Protein 3K5J (pdb70)

Radius of gyration: 15.85 Å; Cα contacts (8 Å, |Δi|>4): 320; chains: 1; bounding box: 37×44×42 Å

Sequence (178 aa):
GDYNQTVLSHLQKKFWKKHHDIKKGFTWTLGRIIVEELPDFQVFQVIPNHHEDDEEPWVYVSSGIGQFLGQEFFIISPFETPEHIETLALASASHYPDQQFQLGKTVNIGRPWVEQSSFRHFLISSLPYPYGQEELEYDDNVRFFWLLPITQTERRLFLNTHSVEEELETKFDEAGIDYLDINRASSTVWQA

Organism: Neisseria gonorrhoeae (strain ATCC 700825 / FA 1090) (NCBI:txid242231)

Nearest PDB structures (foldseek):
  3k5j-assembly1_A  TM=1.006E+00  e=1.502E-38  Neisseria gonorrhoeae FA 1090
  2vzy-assembly1_C  TM=2.462E-01  e=5.066E-01  Mycobacterium tuberculosis H37Rv
  2vzy-assembly1_D  TM=2.657E-01  e=1.164E+00  Mycobacterium tuberculosis H37Rv
  5u08-assembly1_A  TM=2.010E-01  e=2.206E+00  uncultured bacterium
  5f47-assembly1_B  TM=2.025E-01  e=3.037E+00  uncultured bacterium

Structure (mmCIF, N/CA/C/O backbone):
data_3K5J
#
_entry.id   3K5J
#
_cell.length_a   50.719
_cell.length_b   50.719
_cell.length_c   143.596
_cell.angle_alpha   90.000
_cell.angle_beta   90.000
_cell.angle_gamma   120.000
#
_symmetry.space_group_name_H-M   'P 32 2 1'
#
loop_
_entity.id
_entity.type
_entity.pdbx_description
1 polymer 'Suppressor of fused family protein'
2 non-polymer 'SULFATE ION'
3 non-polymer GLYCEROL
4 water water
#
loop_
_atom_site.group_PDB
_atom_site.id
_atom_site.type_symbol
_atom_site.label_a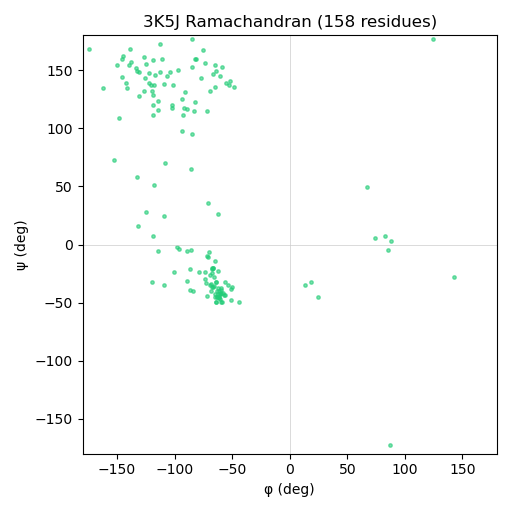tom_id
_atom_site.label_alt_id
_atom_site.label_comp_id
_atom_site.label_asym_id
_atom_site.label_entity_id
_atom_site.label_seq_id
_atom_site.pdbx_PDB_ins_code
_atom_site.Cartn_x
_atom_site.Cartn_y
_atom_site.Cartn_z
_atom_site.occupancy
_atom_site.B_iso_or_equiv
_atom_site.auth_seq_id
_atom_site.auth_comp_id
_atom_site.auth_asym_id
_atom_site.auth_atom_id
_atom_site.pdbx_PDB_model_num
ATOM 1 N N . GLY A 1 1 ? 18.907 7.998 0.230 1.00 13.23 0 GLY A N 1
ATOM 2 C CA . GLY A 1 1 ? 19.614 9.205 0.718 1.00 11.97 0 GLY A CA 1
ATOM 3 C C . GLY A 1 1 ? 20.942 8.858 1.352 1.00 11.78 0 GLY A C 1
ATOM 4 O O . GLY A 1 1 ? 21.443 7.742 1.192 1.00 12.33 0 GLY A O 1
ATOM 13 N N . ASP A 1 3 ? 22.023 8.352 4.460 1.00 11.95 2 ASP A N 1
ATOM 14 C CA . ASP A 1 3 ? 22.071 7.260 5.429 1.00 12.52 2 ASP A CA 1
ATOM 15 C C . ASP A 1 3 ? 22.037 5.906 4.705 1.00 11.42 2 ASP A C 1
ATOM 16 O O . ASP A 1 3 ? 22.787 5.009 5.019 1.00 12.90 2 ASP A O 1
ATOM 21 N N . TYR A 1 4 ? 21.148 5.774 3.724 1.00 11.67 3 TYR A N 1
ATOM 22 C CA . TYR A 1 4 ? 21.043 4.514 2.990 1.00 12.37 3 TYR A CA 1
ATOM 23 C C . TYR A 1 4 ? 22.365 4.241 2.255 1.00 11.11 3 TYR A C 1
ATOM 24 O O . TYR A 1 4 ? 22.882 3.139 2.269 1.00 12.28 3 TYR A O 1
ATOM 33 N N . ASN A 1 5 ? 22.923 5.243 1.593 1.00 11.12 4 ASN A N 1
ATOM 34 C CA . ASN A 1 5 ? 24.162 5.045 0.869 1.00 11.61 4 ASN A CA 1
ATOM 35 C C . ASN A 1 5 ? 25.297 4.598 1.794 1.00 9.89 4 ASN A C 1
ATOM 36 O O . ASN A 1 5 ? 26.151 3.769 1.413 1.00 11.58 4 ASN A O 1
ATOM 41 N N . GLN A 1 6 ? 25.315 5.158 3.004 1.00 11.44 5 GLN A N 1
ATOM 42 C CA . GLN A 1 6 ? 26.327 4.775 3.977 1.00 12.23 5 GLN A CA 1
ATOM 43 C C . GLN A 1 6 ? 26.105 3.318 4.421 1.00 11.90 5 GLN A C 1
ATOM 44 O O . GLN A 1 6 ? 27.101 2.604 4.675 1.00 13.17 5 GLN A O 1
ATOM 50 N N . THR A 1 7 ? 24.851 2.865 4.547 1.00 12.29 6 THR A N 1
ATOM 51 C CA . THR A 1 7 ? 24.613 1.431 4.817 1.00 11.91 6 THR A CA 1
ATOM 52 C C . THR A 1 7 ? 25.195 0.548 3.713 1.00 11.43 6 THR A C 1
ATOM 53 O O . THR A 1 7 ? 25.838 -0.453 4.012 1.00 13.85 6 THR A O 1
ATOM 57 N N . VAL A 1 8 ? 25.029 0.944 2.464 1.00 11.65 7 VAL A N 1
ATOM 58 C CA . VAL A 1 8 ? 25.601 0.192 1.351 1.00 11.48 7 VAL A CA 1
ATOM 59 C C . VAL A 1 8 ? 27.129 0.211 1.424 1.00 12.26 7 VAL A C 1
ATOM 60 O O . VAL A 1 8 ? 27.791 -0.831 1.313 1.00 12.86 7 VAL A O 1
ATOM 64 N N . LEU A 1 9 ? 27.704 1.388 1.600 1.00 11.43 8 LEU A N 1
ATOM 65 C CA . LEU A 1 9 ? 29.162 1.511 1.677 1.00 12.62 8 LEU A CA 1
ATOM 66 C C . LEU A 1 9 ? 29.731 0.646 2.798 1.00 12.53 8 LEU A C 1
ATOM 67 O O . LEU A 1 9 ? 30.720 -0.056 2.595 1.00 13.65 8 LEU A O 1
ATOM 72 N N . SER A 1 10 ? 29.080 0.663 3.961 1.00 13.01 9 SER A N 1
ATOM 73 C CA . SER A 1 10 ? 29.533 -0.158 5.106 1.00 12.91 9 SER A CA 1
ATOM 74 C C . SER A 1 10 ? 29.470 -1.637 4.799 1.00 12.15 9 SER A C 1
ATOM 75 O O . SER A 1 10 ? 30.347 -2.391 5.173 1.00 14.40 9 SER A O 1
ATOM 78 N N . HIS A 1 11 ? 28.408 -2.049 4.102 1.00 11.57 10 HIS A N 1
ATOM 79 C CA . HIS A 1 11 ? 28.231 -3.428 3.676 1.00 12.42 10 HIS A CA 1
ATOM 80 C C . HIS A 1 11 ? 29.383 -3.855 2.756 1.00 11.91 10 HIS A C 1
ATOM 81 O O . HIS A 1 11 ? 30.008 -4.907 2.935 1.00 13.07 10 HIS A O 1
ATOM 88 N N . LEU A 1 12 ? 29.704 -3.007 1.790 1.00 12.28 11 LEU A N 1
ATOM 89 C CA . LEU A 1 12 ? 30.784 -3.315 0.866 1.00 12.48 11 LEU A CA 1
ATOM 90 C C . LEU A 1 12 ? 32.147 -3.303 1.554 1.00 13.24 11 LEU A C 1
ATOM 91 O O . LEU A 1 12 ? 32.989 -4.143 1.288 1.00 13.78 11 LEU A O 1
ATOM 96 N N . GLN A 1 13 ? 32.343 -2.332 2.449 1.00 13.88 12 GLN A N 1
ATOM 97 C CA . GLN A 1 13 ? 33.620 -2.195 3.150 1.00 15.08 12 GLN A CA 1
ATOM 98 C C . GLN A 1 13 ? 33.882 -3.394 4.084 1.00 14.92 12 GLN A C 1
ATOM 99 O O . GLN A 1 13 ? 35.046 -3.839 4.242 1.00 17.19 12 GLN A O 1
ATOM 105 N N . LYS A 1 14 ? 32.819 -3.906 4.696 1.00 15.78 13 LYS A N 1
ATOM 106 C CA A LYS A 1 14 ? 32.869 -5.105 5.561 0.50 16.91 13 LYS A CA 1
ATOM 107 C CA B LYS A 1 14 ? 32.951 -5.085 5.562 0.50 17.37 13 LYS A CA 1
ATOM 108 C C . LYS A 1 14 ? 33.239 -6.345 4.760 1.00 17.86 13 LYS A C 1
ATOM 109 O O . LYS A 1 14 ? 34.005 -7.209 5.226 1.00 20.52 13 LYS A O 1
ATOM 120 N N . PHE A 1 15 ? 32.691 -6.451 3.548 1.00 15.79 14 PHE A N 1
ATOM 121 C CA . PHE A 1 15 ? 32.964 -7.605 2.705 1.00 14.87 14 PHE A CA 1
ATOM 122 C C . PHE A 1 15 ? 34.402 -7.551 2.172 1.00 15.62 14 PHE A C 1
ATOM 123 O O . PHE A 1 15 ? 35.114 -8.545 2.185 1.00 19.28 14 PHE A O 1
ATOM 131 N N . TRP A 1 16 ? 34.817 -6.363 1.723 1.00 17.09 15 TRP A N 1
ATOM 132 C CA . TRP A 1 16 ? 36.184 -6.115 1.270 1.00 17.64 15 TRP A CA 1
ATOM 133 C C . TRP A 1 16 ? 36.954 -5.243 2.278 1.00 16.82 15 TRP A C 1
ATOM 134 O O . TRP A 1 16 ? 37.318 -4.097 1.986 1.00 17.40 15 TRP A O 1
ATOM 145 N N . LYS A 1 17 ? 37.263 -5.839 3.442 1.00 19.57 16 LYS A N 1
ATOM 146 C CA A LYS A 1 17 ? 37.837 -5.133 4.587 0.50 21.48 16 LYS A CA 1
ATOM 147 C CA B LYS A 1 17 ? 37.848 -5.124 4.576 0.50 21.79 16 LYS A CA 1
ATOM 148 C C . LYS A 1 17 ? 39.152 -4.432 4.244 1.00 21.19 16 LYS A C 1
ATOM 149 O O . LYS A 1 17 ? 39.460 -3.343 4.809 1.00 24.31 16 LYS A O 1
ATOM 154 N N . HIS A 1 18 ? 39.917 -5.026 3.331 1.00 20.63 17 HIS A N 1
ATOM 155 C CA . HIS A 1 18 ? 41.246 -4.477 3.020 1.00 22.34 17 HIS A CA 1
ATOM 156 C C . HIS A 1 18 ? 41.362 -3.827 1.673 1.00 23.15 17 HIS A C 1
ATOM 157 O O . HIS A 1 18 ? 42.452 -3.724 1.123 1.00 26.50 17 HIS A O 1
ATOM 164 N N . HIS A 1 19 ? 40.225 -3.364 1.122 1.00 19.84 18 HIS A N 1
ATOM 165 C CA . HIS A 1 19 ? 40.240 -2.632 -0.137 1.00 18.57 18 HIS A CA 1
ATOM 166 C C . HIS A 1 19 ? 39.729 -1.217 0.063 1.00 19.33 18 HIS A C 1
ATOM 167 O O . HIS A 1 19 ? 38.844 -0.988 0.909 1.00 21.33 18 HIS A O 1
ATOM 174 N N . ASP A 1 20 ? 40.286 -0.280 -0.700 1.00 17.91 19 ASP A N 1
ATOM 175 C CA . ASP A 1 20 ? 39.782 1.078 -0.777 1.00 17.55 19 ASP A CA 1
ATOM 176 C C . ASP A 1 20 ? 38.527 1.065 -1.686 1.00 17.20 19 ASP A C 1
ATOM 177 O O . ASP A 1 20 ? 38.4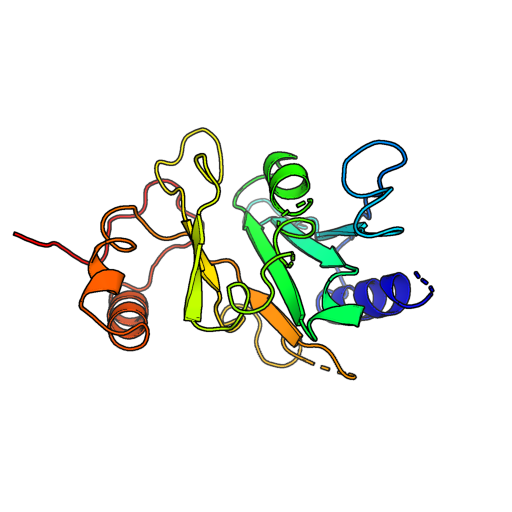84 0.343 -2.681 1.00 17.70 19 ASP A O 1
ATOM 182 N N . ILE A 1 21 ? 37.553 1.882 -1.312 1.00 15.05 20 ILE A N 1
ATOM 183 C CA . ILE A 1 21 ? 36.303 2.039 -2.021 1.00 15.16 20 ILE A CA 1
ATOM 184 C C . ILE A 1 21 ? 36.042 3.522 -2.221 1.00 15.69 20 ILE A C 1
ATOM 185 O O . ILE A 1 21 ? 36.102 4.327 -1.266 1.00 19.58 20 ILE A O 1
ATOM 190 N N . LYS A 1 22 ? 35.786 3.907 -3.465 1.00 14.64 21 LYS A N 1
ATOM 191 C CA A LYS A 1 22 ? 35.513 5.288 -3.860 0.50 15.58 21 LYS A CA 1
ATOM 192 C CA B LYS A 1 22 ? 35.495 5.280 -3.817 0.50 16.30 21 LYS A CA 1
ATOM 193 C C . LYS A 1 22 ? 34.038 5.431 -4.201 1.00 14.63 21 LYS A C 1
ATOM 194 O O . LYS A 1 22 ? 33.475 4.577 -4.869 1.00 16.59 21 LYS A O 1
ATOM 205 N N . GLY A 1 23 ? 33.427 6.524 -3.779 1.00 13.92 22 GLY A N 1
ATOM 206 C CA . GLY A 1 23 ? 32.049 6.838 -4.092 1.00 12.96 22 GLY A CA 1
ATOM 207 C C . GLY A 1 23 ? 31.946 7.948 -5.093 1.00 13.36 22 GLY A C 1
ATOM 208 O O . GLY A 1 23 ? 32.731 8.913 -5.071 1.00 16.88 22 GLY A O 1
ATOM 209 N N . PHE A 1 24 ? 30.932 7.822 -5.947 1.00 13.82 23 PHE A N 1
ATOM 210 C CA . PHE A 1 24 ? 30.600 8.773 -7.018 1.00 12.84 23 PHE A CA 1
ATOM 211 C C . PHE A 1 24 ? 29.178 9.261 -6.824 1.00 12.36 23 PHE A C 1
ATOM 212 O O . PHE A 1 24 ? 28.293 8.537 -6.318 1.00 13.19 23 PHE A O 1
ATOM 220 N N . THR A 1 25 ? 28.958 10.510 -7.219 1.00 13.21 24 THR A N 1
ATOM 221 C CA . THR A 1 25 ? 27.679 11.182 -7.138 1.00 12.42 24 THR A CA 1
ATOM 222 C C . THR A 1 25 ? 27.400 12.003 -8.398 1.00 15.09 24 THR A C 1
ATOM 223 O O . THR A 1 25 ? 28.289 12.190 -9.240 1.00 15.32 24 THR A O 1
ATOM 227 N N . TRP A 1 26 ? 26.157 12.463 -8.527 1.00 13.63 25 TRP A N 1
ATOM 228 C CA . TRP A 1 26 ? 25.748 13.352 -9.625 1.00 14.40 25 TRP A CA 1
ATOM 229 C C . TRP A 1 26 ? 25.179 14.651 -9.074 1.00 15.49 25 TRP A C 1
ATOM 230 O O . TRP A 1 26 ? 24.415 14.662 -8.108 1.00 16.45 25 TRP A O 1
ATOM 241 N N . THR A 1 27 ? 25.541 15.752 -9.709 1.00 15.73 26 THR A N 1
ATOM 242 C CA . THR A 1 27 ? 24.896 17.03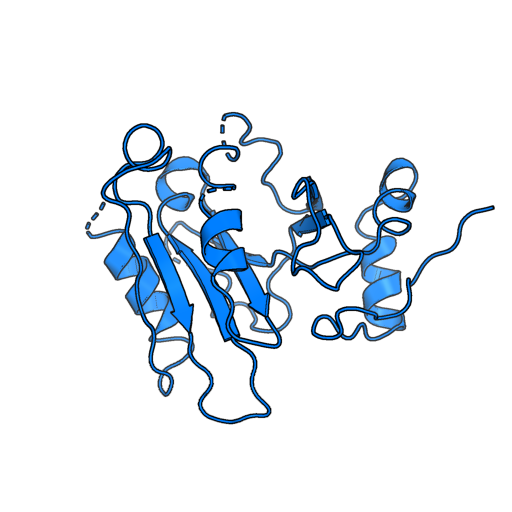9 -9.452 1.00 16.73 26 THR A CA 1
ATOM 243 C C . THR A 1 27 ? 24.126 17.535 -10.695 1.00 16.92 26 THR A C 1
ATOM 244 O O . THR A 1 27 ? 23.386 18.488 -10.605 1.00 21.15 26 THR A O 1
ATOM 248 N N . LEU A 1 28 ? 24.253 16.819 -11.808 1.00 18.97 27 LEU A N 1
ATOM 249 C CA . LEU A 1 28 ? 23.593 17.074 -13.041 1.00 20.86 27 LEU A CA 1
ATOM 250 C C . LEU A 1 28 ? 23.310 15.745 -13.693 1.00 20.78 27 LEU A C 1
ATOM 251 O O . LEU A 1 28 ? 24.148 14.852 -13.615 1.00 25.35 27 LEU A O 1
ATOM 256 N N . GLY A 1 29 ? 22.189 15.614 -14.365 1.00 21.20 28 GLY A N 1
ATOM 257 C CA . GLY A 1 29 ? 21.895 14.340 -15.076 1.00 21.59 28 GLY A CA 1
ATOM 258 C C . GLY A 1 29 ? 20.574 13.703 -14.680 1.00 17.74 28 GLY A C 1
ATOM 259 O O . GLY A 1 29 ? 19.849 14.224 -13.802 1.00 18.53 28 GLY A O 1
ATOM 260 N N . ARG A 1 30 ? 20.265 12.594 -15.346 1.00 15.79 29 ARG A N 1
ATOM 261 C CA . ARG A 1 30 ? 19.003 11.928 -15.149 1.00 15.30 29 ARG A CA 1
ATOM 262 C C . ARG A 1 30 ? 18.780 11.554 -13.706 1.00 15.14 29 ARG A C 1
ATOM 263 O O . ARG A 1 30 ? 17.660 11.573 -13.241 1.00 15.88 29 ARG A O 1
ATOM 271 N N A ILE A 1 31 ? 19.891 11.265 -13.026 0.50 15.11 30 ILE A N 1
ATOM 272 N N B ILE A 1 31 ? 19.789 11.127 -12.959 0.50 16.61 30 ILE A N 1
ATOM 273 C CA A ILE A 1 31 ? 19.892 10.836 -11.633 0.50 14.86 30 ILE A CA 1
ATOM 274 C CA B ILE A 1 31 ? 19.424 10.671 -11.608 0.50 16.15 30 ILE A CA 1
ATOM 275 C C A ILE A 1 31 ? 19.207 11.824 -10.698 0.50 15.61 30 ILE A C 1
ATOM 276 C C B ILE A 1 31 ? 19.098 11.839 -10.639 0.50 16.12 30 ILE A C 1
ATOM 277 O O A ILE A 1 31 ? 18.405 11.463 -9.830 0.50 15.73 30 ILE A O 1
ATOM 278 O O B ILE A 1 31 ? 18.402 11.607 -9.647 0.50 15.94 30 ILE A O 1
ATOM 287 N N . VAL A 1 32 ? 19.537 13.079 -10.909 1.00 15.91 31 VAL A N 1
ATOM 288 C CA . VAL A 1 32 ? 19.152 14.173 -10.007 1.00 17.24 31 VAL A CA 1
ATOM 289 C C . VAL A 1 32 ? 17.631 14.284 -9.925 1.00 19.93 31 VAL A C 1
ATOM 290 O O . VAL A 1 32 ? 17.111 14.431 -8.824 1.00 24.97 31 VAL A O 1
ATOM 294 N N . GLU A 1 33 ? 16.926 14.109 -11.039 1.00 20.64 32 GLU A N 1
ATOM 295 C CA . GLU A 1 33 ? 15.419 14.086 -10.996 1.00 25.07 32 GLU A CA 1
ATOM 296 C C . GLU A 1 33 ? 14.843 12.716 -10.706 1.00 23.11 32 GLU A C 1
ATOM 297 O O . GLU A 1 33 ? 13.906 12.537 -9.913 1.00 28.20 32 GLU A O 1
ATOM 299 N N . GLU A 1 34 ? 15.448 11.703 -11.264 1.00 16.92 33 GLU A N 1
ATOM 300 C CA . GLU A 1 34 ? 14.826 10.396 -11.295 1.00 15.03 33 GLU A CA 1
ATOM 301 C C . GLU A 1 34 ? 15.132 9.531 -10.086 1.00 16.53 33 GLU A C 1
ATOM 302 O O . GLU A 1 34 ? 14.312 8.682 -9.711 1.00 19.23 33 GLU A O 1
ATOM 308 N N . LEU A 1 35 ? 16.312 9.700 -9.510 1.00 16.08 34 LEU A N 1
ATOM 309 C CA . LEU A 1 35 ? 16.686 8.916 -8.343 1.00 14.52 34 LEU A CA 1
ATOM 310 C C . LEU A 1 35 ? 17.678 9.711 -7.505 1.00 14.02 34 LEU A C 1
ATOM 311 O O . LEU A 1 35 ? 18.882 9.440 -7.475 1.00 13.20 34 LEU A O 1
ATOM 316 N N . PRO A 1 36 ? 17.163 10.753 -6.824 1.00 14.90 35 PRO A N 1
ATOM 317 C CA . PRO A 1 36 ? 18.026 11.639 -6.081 1.00 15.59 35 PRO A CA 1
ATOM 318 C C . PRO A 1 36 ? 18.959 10.880 -5.124 1.00 12.90 35 PRO A C 1
ATOM 319 O O . PRO A 1 36 ? 18.546 9.912 -4.495 1.00 13.57 35 PRO A O 1
ATOM 323 N N . ASP A 1 37 ? 20.190 11.352 -5.050 1.00 12.63 36 ASP A N 1
ATOM 324 C CA . ASP A 1 37 ? 21.242 10.816 -4.171 1.00 12.87 36 ASP A CA 1
ATOM 325 C C . ASP A 1 37 ? 21.833 9.475 -4.613 1.00 10.50 36 ASP A C 1
ATOM 326 O O . ASP A 1 37 ? 22.703 8.946 -3.924 1.00 11.58 36 ASP A O 1
ATOM 331 N N . PHE A 1 38 ? 21.448 8.981 -5.783 1.00 11.49 37 PHE A N 1
ATOM 332 C CA . PHE A 1 38 ? 22.019 7.730 -6.282 1.00 11.27 37 PHE A CA 1
ATOM 333 C C . PHE A 1 38 ? 23.528 7.823 -6.334 1.00 10.83 37 PHE A C 1
ATOM 334 O O . PHE A 1 38 ? 24.105 8.829 -6.765 1.00 12.08 37 PHE A O 1
ATOM 342 N N . GLN A 1 39 ? 24.190 6.735 -5.930 1.00 10.66 38 GLN A N 1
ATOM 343 C CA . GLN A 1 39 ? 25.638 6.637 -6.014 1.00 10.17 38 GLN A CA 1
ATOM 344 C C . GLN A 1 39 ? 26.082 5.375 -6.753 1.00 10.72 38 GLN A C 1
ATOM 345 O O . GLN A 1 39 ? 25.337 4.414 -6.906 1.00 11.97 38 GLN A O 1
ATOM 351 N N . VAL A 1 40 ? 27.336 5.404 -7.203 1.00 11.52 39 VAL A N 1
ATOM 352 C CA . VAL A 1 40 ? 28.059 4.184 -7.575 1.00 10.58 39 VAL A CA 1
ATOM 353 C C . VAL A 1 40 ? 29.287 4.132 -6.674 1.00 10.91 39 VAL A C 1
ATOM 354 O O . VAL A 1 40 ? 29.953 5.153 -6.460 1.00 12.04 39 VAL A O 1
ATOM 358 N N . PHE A 1 41 ? 29.577 2.955 -6.175 1.00 10.43 40 PHE A N 1
ATOM 359 C CA . PHE A 1 41 ? 30.809 2.684 -5.412 1.00 11.65 40 PHE A CA 1
ATOM 360 C C . PHE A 1 41 ? 31.736 1.821 -6.240 1.00 11.43 40 PHE A C 1
ATOM 361 O O . PHE A 1 41 ? 31.287 0.904 -6.902 1.00 12.50 40 PHE A O 1
ATOM 369 N N . GLN A 1 42 ? 33.029 2.152 -6.210 1.00 10.75 41 GLN A N 1
ATOM 370 C CA . GLN A 1 42 ? 34.087 1.456 -6.931 1.00 11.45 41 GLN A CA 1
ATOM 371 C C . GLN A 1 42 ? 35.031 0.815 -5.911 1.00 11.93 41 GLN A C 1
ATOM 372 O O . GLN A 1 42 ? 35.692 1.537 -5.131 1.00 13.19 41 GLN A O 1
ATOM 378 N N . VAL A 1 43 ? 35.091 -0.512 -5.919 1.00 12.06 42 VAL A N 1
ATOM 379 C CA . VAL A 1 43 ? 35.996 -1.262 -5.082 1.00 11.80 42 VAL A CA 1
ATOM 380 C C . VAL A 1 43 ? 37.299 -1.418 -5.902 1.00 13.35 42 VAL A C 1
ATOM 381 O O . VAL A 1 43 ? 37.288 -2.024 -6.981 1.00 13.88 42 VAL A O 1
ATOM 385 N N . ILE A 1 44 ? 38.363 -0.838 -5.392 1.00 15.75 43 ILE A N 1
ATOM 386 C CA . ILE A 1 44 ? 39.620 -0.719 -6.108 1.00 15.60 43 ILE A CA 1
ATOM 387 C C . ILE A 1 44 ? 40.499 -1.925 -5.812 1.00 15.98 43 ILE A C 1
ATOM 388 O O . ILE A 1 44 ? 40.687 -2.293 -4.648 1.00 18.28 43 ILE A O 1
ATOM 393 N N . PRO A 1 45 ? 41.061 -2.549 -6.870 1.00 16.71 44 PRO A N 1
ATOM 394 C CA . PRO A 1 45 ? 41.930 -3.699 -6.647 1.00 18.81 44 PRO A CA 1
ATOM 395 C C . PRO A 1 45 ? 43.196 -3.298 -5.872 1.00 18.16 44 PRO A C 1
ATOM 396 O O . PRO A 1 45 ? 43.727 -2.192 -6.067 1.00 19.90 44 PRO A O 1
ATOM 400 N N . ASN A 1 46 ? 43.697 -4.235 -5.100 1.00 21.00 45 ASN A N 1
ATOM 401 C CA . ASN A 1 46 ? 45.002 -4.066 -4.448 1.00 21.51 45 ASN A CA 1
ATOM 402 C C . ASN A 1 46 ? 46.186 -4.500 -5.328 1.0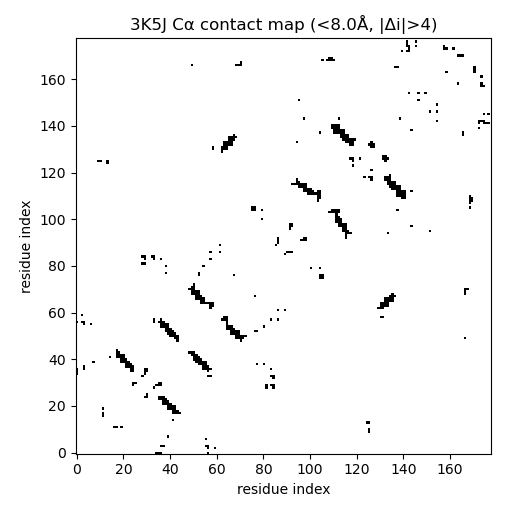0 23.08 45 ASN A C 1
ATOM 403 O O . ASN A 1 46 ? 47.311 -4.116 -5.041 1.00 26.70 45 ASN A O 1
ATOM 408 N N . HIS A 1 47 ? 45.924 -5.339 -6.331 1.00 21.43 46 HIS A N 1
ATOM 409 C CA A HIS A 1 47 ? 46.958 -5.850 -7.248 0.50 23.22 46 HIS A CA 1
ATOM 410 C CA B HIS A 1 47 ? 46.978 -5.835 -7.216 0.50 23.24 46 HIS A CA 1
ATOM 411 C C . HIS A 1 47 ? 46.438 -6.053 -8.639 1.0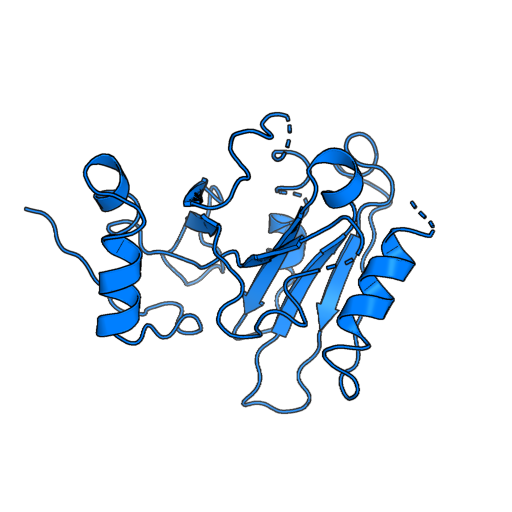0 25.41 46 HIS A C 1
ATOM 412 O O . HIS A 1 47 ? 45.236 -6.009 -8.855 1.00 24.28 46 HIS A O 1
ATOM 425 N N . GLU A 1 48 ? 47.356 -6.270 -9.590 1.00 29.01 47 GLU A N 1
ATOM 426 C CA . GLU A 1 48 ? 47.009 -6.360 -11.013 1.00 29.02 47 GLU A CA 1
ATOM 427 C C . GLU A 1 48 ? 46.158 -7.588 -11.316 1.00 27.38 47 GLU A C 1
ATOM 428 O O . GLU A 1 48 ? 45.442 -7.604 -12.325 1.00 32.78 47 GLU A O 1
ATOM 430 N N . ASP A 1 49 ? 46.185 -8.580 -10.438 1.00 24.62 48 ASP A N 1
ATOM 431 C CA A ASP A 1 49 ? 45.453 -9.826 -10.690 0.70 26.22 48 ASP A CA 1
ATOM 432 C CA B ASP A 1 49 ? 45.490 -9.861 -10.609 0.30 26.42 48 ASP A CA 1
ATOM 433 C C . ASP A 1 49 ? 44.043 -9.814 -10.089 1.00 26.33 48 ASP A C 1
ATOM 434 O O . ASP A 1 49 ? 43.367 -10.845 -10.045 1.00 29.35 48 ASP A O 1
ATOM 443 N N . GLU A 1 50 ? 43.599 -8.646 -9.634 1.00 22.93 49 GLU A N 1
ATOM 444 C CA A GLU A 1 50 ? 42.262 -8.419 -9.052 0.50 20.88 49 GLU A CA 1
ATOM 445 C CA B GLU A 1 50 ? 42.215 -8.572 -9.192 0.50 23.54 49 GLU A CA 1
ATOM 446 C C . GLU A 1 50 ? 41.443 -7.500 -9.936 1.00 19.24 49 GLU A C 1
ATOM 447 O O . GLU A 1 50 ? 41.984 -6.573 -10.467 1.00 21.32 49 GLU A O 1
ATOM 458 N N . PRO A 1 51 ? 40.118 -7.737 -10.066 1.00 17.68 50 PRO A N 1
ATOM 459 C CA . PRO A 1 51 ? 39.283 -6.853 -10.855 1.00 15.87 50 PRO A CA 1
ATOM 460 C C . PRO A 1 51 ? 38.782 -5.648 -10.081 1.00 16.04 50 PRO A C 1
ATOM 461 O O . PRO A 1 51 ? 39.057 -5.515 -8.901 1.00 17.28 50 PRO A O 1
ATOM 465 N N . TRP A 1 52 ? 38.077 -4.790 -10.798 1.00 14.83 51 TRP A N 1
ATOM 466 C CA . TRP A 1 52 ? 37.424 -3.611 -10.273 1.00 15.47 51 TRP A CA 1
ATOM 467 C C . TRP A 1 52 ? 35.938 -3.953 -10.137 1.00 15.45 51 TRP A C 1
ATOM 468 O O . TRP A 1 52 ? 35.374 -4.584 -11.021 1.00 20.37 51 TRP A O 1
ATOM 479 N N . VAL A 1 53 ? 35.317 -3.556 -9.042 1.00 12.30 52 VAL A N 1
ATOM 480 C CA . VAL A 1 53 ? 33.914 -3.802 -8.852 1.00 10.98 52 VAL A CA 1
ATOM 481 C C . VAL A 1 53 ? 33.165 -2.484 -8.720 1.00 11.10 52 VAL A C 1
ATOM 482 O O . VAL A 1 53 ? 33.519 -1.635 -7.916 1.00 12.44 52 VAL A O 1
ATOM 486 N N . TYR A 1 54 ? 32.103 -2.325 -9.517 1.00 10.30 53 TYR A N 1
ATOM 487 C CA . TYR A 1 54 ? 31.250 -1.143 -9.516 1.00 9.54 53 TYR A CA 1
ATOM 488 C C . TYR A 1 54 ? 29.854 -1.522 -9.040 1.00 9.79 53 TYR A C 1
ATOM 489 O O . TYR A 1 54 ? 29.237 -2.424 -9.626 1.00 11.18 53 TYR A O 1
ATOM 498 N N . VAL A 1 55 ? 29.375 -0.843 -7.981 1.00 9.86 54 VAL A N 1
ATOM 499 C CA . VAL A 1 55 ? 28.170 -1.246 -7.291 1.00 9.79 54 VAL A CA 1
ATOM 500 C C . VAL A 1 55 ? 27.184 -0.064 -7.216 1.00 10.71 54 VAL A C 1
ATOM 501 O O . VAL A 1 55 ? 27.575 1.049 -6.867 1.00 11.46 54 VAL A O 1
ATOM 505 N N . SER A 1 56 ? 25.915 -0.292 -7.553 1.00 10.74 55 SER A N 1
ATOM 506 C CA . SER A 1 56 ? 24.906 0.745 -7.402 1.00 9.88 55 SER A CA 1
ATOM 507 C C . SER A 1 56 ? 24.521 0.991 -5.946 1.00 9.55 55 SER A C 1
ATOM 508 O O . SER A 1 56 ? 24.573 0.061 -5.129 1.00 10.20 55 SER A O 1
ATOM 511 N N . SER A 1 57 ? 24.012 2.190 -5.681 1.00 10.30 56 SER A N 1
ATOM 512 C CA . SER A 1 57 ? 23.470 2.498 -4.367 1.00 9.69 56 SER A CA 1
ATOM 513 C C . SER A 1 57 ? 22.323 3.488 -4.467 1.00 10.41 56 SER A C 1
ATOM 514 O O . SER A 1 57 ? 22.528 4.674 -4.788 1.00 11.04 56 SER A O 1
ATOM 517 N N . GLY A 1 58 ? 21.130 2.985 -4.221 1.00 10.57 57 GLY A N 1
ATOM 518 C CA . GLY A 1 58 ? 19.933 3.818 -4.193 1.00 10.91 57 GLY A CA 1
ATOM 519 C C . GLY A 1 58 ? 18.726 3.103 -4.789 1.00 11.46 57 GLY A C 1
ATOM 520 O O . GLY A 1 58 ? 17.579 3.366 -4.426 1.00 13.09 57 GLY A O 1
ATOM 521 N N . ILE A 1 59 ? 18.970 2.184 -5.714 1.00 11.09 58 IL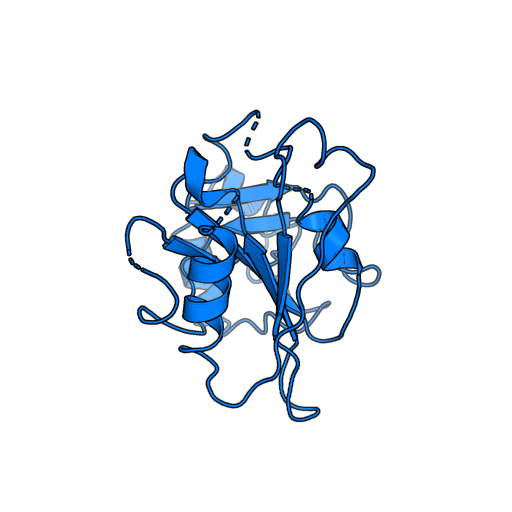E A N 1
ATOM 522 C CA . ILE A 1 59 ? 17.901 1.421 -6.370 1.00 11.85 58 ILE A CA 1
ATOM 523 C C . ILE A 1 59 ? 17.190 0.558 -5.341 1.00 12.33 58 ILE A C 1
ATOM 524 O O . ILE A 1 59 ? 15.987 0.342 -5.414 1.00 13.46 58 ILE A O 1
ATOM 529 N N . GLY A 1 60 ? 17.941 0.099 -4.340 1.00 11.88 59 GLY A N 1
ATOM 530 C CA . GLY A 1 60 ? 17.382 -0.848 -3.374 1.00 11.71 59 GLY A CA 1
ATOM 531 C C . GLY A 1 60 ? 16.301 -0.279 -2.476 1.00 13.65 59 GLY A C 1
ATOM 532 O O . GLY A 1 60 ? 15.467 -1.022 -1.985 1.00 15.58 59 GLY A O 1
ATOM 533 N N . GLN A 1 61 ? 16.243 1.032 -2.340 1.00 13.44 60 GLN A N 1
ATOM 534 C CA . GLN A 1 61 ? 15.184 1.642 -1.547 1.00 13.86 60 GLN A CA 1
ATOM 535 C C . GLN A 1 61 ? 13.801 1.465 -2.191 1.00 16.67 60 GLN A C 1
ATOM 536 O O . GLN A 1 61 ? 12.797 1.532 -1.482 1.00 19.92 60 GLN A O 1
ATOM 542 N N . PHE A 1 62 ? 13.748 1.277 -3.505 1.00 15.27 61 PHE A N 1
ATOM 543 C CA . PHE A 1 62 ? 12.483 1.080 -4.208 1.00 15.17 61 PHE A CA 1
ATOM 544 C C . PHE A 1 62 ? 12.313 -0.343 -4.715 1.00 16.01 61 PHE A C 1
ATOM 545 O O . PHE A 1 62 ? 11.211 -0.856 -4.711 1.00 20.97 61 PHE A O 1
ATOM 553 N N . LEU A 1 63 ? 13.412 -0.993 -5.140 1.00 14.41 62 LEU A N 1
ATOM 554 C CA . LEU A 1 63 ? 13.366 -2.292 -5.813 1.00 13.36 62 LEU A CA 1
ATOM 555 C C . LEU A 1 63 ? 13.695 -3.473 -4.886 1.00 13.45 62 LEU A C 1
ATOM 556 O O . LEU A 1 63 ? 13.351 -4.625 -5.188 1.00 16.02 62 LEU A O 1
ATOM 561 N N . GLY A 1 64 ? 14.421 -3.202 -3.802 1.00 14.36 63 GLY A N 1
ATOM 562 C CA . GLY A 1 64 ? 14.865 -4.255 -2.908 1.00 14.35 63 GLY A CA 1
ATOM 563 C C . GLY A 1 64 ? 16.210 -4.922 -3.258 1.00 12.99 63 GLY A C 1
ATOM 564 O O . GLY A 1 64 ? 16.654 -5.863 -2.594 1.00 14.13 63 GLY A O 1
ATOM 565 N N . GLN A 1 65 ? 16.856 -4.404 -4.313 1.00 12.74 64 GLN A N 1
ATOM 566 C CA . GLN A 1 65 ? 18.157 -4.910 -4.729 1.00 11.89 64 GLN A CA 1
ATOM 567 C C . GLN A 1 65 ? 18.974 -3.775 -5.386 1.00 11.48 64 GLN A C 1
ATOM 568 O O . GLN A 1 65 ? 18.416 -2.819 -5.914 1.00 14.10 64 GLN A O 1
ATOM 574 N N . GLU A 1 66 ? 20.279 -3.968 -5.300 1.00 10.16 65 GLU A N 1
ATOM 575 C CA . GLU A 1 66 ? 21.288 -3.225 -6.039 1.00 10.41 65 GLU A CA 1
ATOM 576 C C . GLU A 1 66 ? 21.966 -4.171 -7.021 1.00 9.56 65 GLU A C 1
ATOM 577 O O . GLU A 1 66 ? 21.755 -5.393 -6.965 1.00 10.40 65 GLU A O 1
ATOM 583 N N . PHE A 1 67 ? 22.809 -3.600 -7.888 1.00 10.55 66 PHE A N 1
ATOM 584 C CA . PHE A 1 67 ? 23.455 -4.345 -8.961 1.00 10.80 66 PHE A CA 1
ATOM 585 C C . PHE A 1 67 ? 24.954 -4.024 -8.986 1.00 10.18 66 PHE A C 1
ATOM 586 O O . PHE A 1 67 ? 25.369 -2.901 -8.664 1.00 10.89 66 PHE A O 1
ATOM 594 N N . PHE A 1 68 ? 25.785 -4.974 -9.412 1.00 9.73 67 PHE A N 1
ATOM 595 C CA . PHE A 1 68 ? 27.198 -4.699 -9.565 1.00 9.92 67 PHE A CA 1
ATOM 596 C C . PHE A 1 68 ? 27.784 -5.335 -10.812 1.00 9.31 67 PHE A C 1
ATOM 597 O O . PHE A 1 68 ? 27.303 -6.365 -11.304 1.00 11.09 67 PHE A O 1
ATOM 605 N N . ILE A 1 69 ? 28.864 -4.717 -11.284 1.00 9.35 68 ILE A N 1
ATOM 606 C CA . ILE A 1 69 ? 29.637 -5.135 -12.466 1.00 10.58 68 ILE A CA 1
ATOM 607 C C . ILE A 1 69 ? 31.060 -5.432 -12.000 1.00 10.98 68 ILE A C 1
ATOM 608 O O . ILE A 1 69 ? 31.661 -4.600 -11.270 1.00 11.09 68 ILE A O 1
ATOM 613 N N . ILE A 1 70 ? 31.578 -6.582 -12.426 1.00 11.11 69 ILE A N 1
ATOM 614 C CA . ILE A 1 70 ? 32.979 -6.960 -12.164 1.00 10.21 69 ILE A CA 1
ATOM 615 C C . ILE A 1 70 ? 33.766 -6.712 -13.445 1.00 11.34 69 ILE A C 1
ATOM 616 O O . ILE A 1 70 ? 33.464 -7.292 -14.481 1.00 12.49 69 ILE A O 1
ATOM 621 N N . SER A 1 71 ? 34.742 -5.808 -13.389 1.00 11.94 70 SER A N 1
ATOM 622 C CA . SER A 1 71 ? 35.432 -5.321 -14.585 1.00 12.43 70 SER A CA 1
ATOM 623 C C . SER A 1 71 ? 36.909 -5.652 -14.569 1.00 13.46 70 SER A C 1
ATOM 624 O O . SER A 1 71 ? 37.586 -5.455 -13.551 1.00 14.11 70 SER A O 1
ATOM 627 N N . PRO A 1 72 ? 37.442 -6.085 -15.719 1.00 14.25 71 PRO A N 1
ATOM 628 C CA . PRO A 1 72 ? 38.887 -6.367 -15.767 1.00 13.70 71 PRO A CA 1
ATOM 629 C C . PRO A 1 72 ? 39.791 -5.146 -15.631 1.00 15.34 71 PRO A C 1
ATOM 630 O O . PRO A 1 72 ? 40.985 -5.281 -15.302 1.00 19.11 71 PRO A O 1
ATOM 634 N N . PHE A 1 73 ? 39.248 -3.985 -15.920 1.00 14.85 72 PHE A N 1
ATOM 635 C CA . PHE A 1 73 ? 39.989 -2.741 -15.830 1.00 15.48 72 PHE A CA 1
ATOM 636 C C . PHE A 1 73 ? 39.078 -1.614 -15.356 1.00 15.04 72 PHE A C 1
ATOM 637 O O . PHE A 1 73 ? 37.845 -1.706 -15.394 1.00 13.97 72 PHE A O 1
ATOM 645 N N . GLU A 1 74 ? 39.714 -0.537 -14.893 1.00 15.87 73 GLU A N 1
ATOM 646 C CA . GLU A 1 74 ? 39.019 0.671 -14.493 1.00 15.82 73 GLU A CA 1
ATOM 647 C C . GLU A 1 74 ? 38.452 1.343 -15.701 1.00 14.70 73 GLU A C 1
ATOM 648 O O . GLU A 1 74 ? 39.153 1.570 -16.722 1.00 16.42 73 GLU A O 1
ATOM 654 N N . THR A 1 75 ? 37.190 1.724 -15.618 1.00 14.96 74 THR A N 1
ATOM 655 C CA . THR A 1 75 ? 36.555 2.478 -16.680 1.00 14.11 74 THR A CA 1
ATOM 656 C C . THR A 1 75 ? 35.282 3.159 -16.185 1.00 13.35 74 THR A C 1
ATOM 657 O O . THR A 1 75 ? 34.446 2.513 -15.573 1.00 14.07 74 THR A O 1
ATOM 661 N N . PRO A 1 76 ? 35.094 4.435 -16.526 1.00 14.67 75 PRO A N 1
ATOM 662 C CA . PRO A 1 76 ? 33.871 5.116 -16.173 1.00 14.69 75 PRO A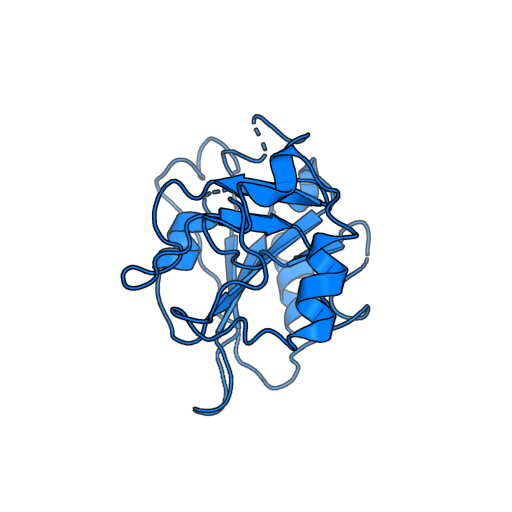 CA 1
ATOM 663 C C . PRO A 1 76 ? 32.659 4.621 -16.960 1.00 14.26 75 PRO A C 1
ATOM 664 O O . PRO A 1 76 ? 31.509 4.983 -16.646 1.00 13.90 75 PRO A O 1
ATOM 668 N N . GLU A 1 77 ? 32.867 3.760 -17.941 1.00 13.83 76 GLU A N 1
ATOM 669 C CA . GLU A 1 77 ? 31.750 3.153 -18.638 1.00 14.34 76 GLU A CA 1
ATOM 670 C C . GLU A 1 77 ? 30.736 2.544 -17.658 1.00 12.58 76 GLU A C 1
ATOM 671 O O . GLU A 1 77 ? 29.519 2.591 -17.886 1.00 13.58 76 GLU A O 1
ATOM 677 N N . HIS A 1 78 ? 31.247 1.947 -16.597 1.00 12.42 77 HIS A N 1
ATOM 678 C CA . HIS A 1 78 ? 30.347 1.277 -15.667 1.00 11.60 77 HIS A CA 1
ATOM 679 C C . HIS A 1 78 ? 29.533 2.232 -14.803 1.00 10.51 77 HIS A C 1
ATOM 680 O O . HIS A 1 78 ? 28.406 1.909 -14.391 1.00 11.70 77 HIS A O 1
ATOM 687 N N . ILE A 1 79 ? 30.104 3.399 -14.519 1.00 12.08 78 ILE A N 1
ATOM 688 C CA . ILE A 1 79 ? 29.402 4.432 -13.808 1.00 11.58 78 ILE A CA 1
ATOM 689 C C . ILE A 1 79 ? 28.220 4.919 -14.673 1.00 13.19 78 ILE A C 1
ATOM 690 O O . ILE A 1 79 ? 27.079 5.041 -14.195 1.00 14.28 78 ILE A O 1
ATOM 695 N N . GLU A 1 80 ? 28.509 5.126 -15.964 1.00 13.60 79 GLU A N 1
ATOM 696 C CA . GLU A 1 80 ? 27.520 5.590 -16.925 1.00 13.98 79 GLU A CA 1
ATOM 697 C C . GLU A 1 80 ? 26.394 4.543 -17.080 1.00 13.31 79 GLU A C 1
ATOM 698 O O . GLU A 1 80 ? 25.189 4.855 -17.077 1.00 13.42 79 GLU A O 1
ATOM 704 N N . THR A 1 81 ? 26.787 3.287 -17.196 1.00 12.84 80 THR A N 1
ATOM 705 C CA . THR A 1 81 ? 25.824 2.175 -17.355 1.00 12.82 80 THR A CA 1
ATOM 706 C C . THR A 1 81 ? 24.903 2.091 -16.151 1.00 11.00 80 THR A C 1
ATOM 707 O O . THR A 1 81 ? 23.691 1.971 -16.289 1.00 12.75 80 THR A O 1
ATOM 711 N N . LEU A 1 82 ? 25.481 2.191 -14.947 1.00 11.19 81 LEU A N 1
ATOM 712 C CA . LEU A 1 82 ? 24.666 2.045 -13.751 1.00 11.42 81 LEU A CA 1
ATOM 713 C C . LEU A 1 82 ? 23.688 3.215 -13.577 1.00 11.59 81 LEU A C 1
ATOM 714 O O . LEU A 1 82 ? 22.568 2.994 -13.108 1.00 12.61 81 LEU A O 1
ATOM 719 N N . ALA A 1 83 ? 24.071 4.439 -13.968 1.00 12.78 82 ALA A N 1
ATOM 720 C CA . ALA A 1 83 ? 23.121 5.557 -13.955 1.00 12.51 82 ALA A CA 1
ATOM 721 C C . ALA A 1 83 ? 21.939 5.311 -14.905 1.00 13.06 82 ALA A C 1
ATOM 722 O O . ALA A 1 83 ? 20.778 5.549 -14.573 1.00 12.10 82 ALA A O 1
ATOM 737 N N . LEU A 1 85 ? 20.865 2.361 -15.798 1.00 12.63 84 LEU A N 1
ATOM 738 C CA . LEU A 1 85 ? 20.057 1.285 -15.200 1.00 13.02 84 LEU A CA 1
ATOM 739 C C . LEU A 1 85 ? 19.219 1.752 -14.010 1.00 13.33 84 LEU A C 1
ATOM 740 O O . LEU A 1 85 ? 18.127 1.242 -13.788 1.00 14.43 84 LEU A O 1
ATOM 745 N N . ALA A 1 86 ? 19.708 2.707 -13.255 1.00 13.32 85 ALA A N 1
ATOM 746 C CA . ALA A 1 86 ? 18.951 3.302 -12.168 1.00 15.09 85 ALA A CA 1
ATOM 747 C C . ALA A 1 86 ? 17.668 3.915 -12.752 1.00 13.07 85 ALA A C 1
ATOM 748 O O . ALA A 1 86 ? 16.580 3.700 -12.227 1.00 15.00 85 ALA A O 1
ATOM 750 N N . SER A 1 87 ? 17.799 4.706 -13.817 1.00 13.38 86 SER A N 1
ATOM 751 C CA . SER A 1 87 ? 16.619 5.290 -14.482 1.00 15.43 86 SER A CA 1
ATOM 752 C C . SER A 1 87 ? 15.677 4.202 -14.977 1.00 14.85 86 SER A C 1
ATOM 753 O O . SER A 1 87 ? 14.451 4.262 -14.752 1.00 16.90 86 SER A O 1
ATOM 756 N N . ALA A 1 88 ? 16.222 3.219 -15.685 1.00 14.72 87 ALA A N 1
ATOM 757 C CA . ALA A 1 88 ? 15.417 2.141 -16.279 1.00 16.14 87 ALA A CA 1
ATOM 758 C C . ALA A 1 88 ? 14.678 1.323 -15.227 1.00 15.56 87 ALA A C 1
ATOM 759 O O . ALA A 1 88 ? 13.491 0.957 -15.383 1.00 17.13 87 ALA A O 1
ATOM 761 N N . SER A 1 89 ? 15.357 1.057 -14.109 1.00 15.97 88 SER A N 1
ATOM 762 C CA . SER A 1 89 ? 14.766 0.206 -13.074 1.00 17.54 88 SER A CA 1
ATOM 763 C C . SER A 1 89 ? 13.618 0.918 -12.355 1.00 16.83 88 SER A C 1
ATOM 764 O O . SER A 1 89 ? 12.710 0.247 -11.835 1.00 19.49 88 SER A O 1
ATOM 780 N N . HIS A 1 91 ? 11.545 2.963 -13.884 1.00 21.62 90 HIS A N 1
ATOM 781 C CA . HIS A 1 91 ? 10.432 2.932 -14.855 1.00 21.22 90 HIS A CA 1
ATOM 782 C C . HIS A 1 91 ? 9.867 1.546 -15.107 1.00 20.56 90 HIS A C 1
ATOM 783 O O . HIS A 1 91 ? 8.651 1.371 -15.310 1.00 24.57 90 HIS A O 1
ATOM 790 N N . TYR A 1 92 ? 10.756 0.553 -15.082 1.00 18.84 91 TYR A N 1
ATOM 791 C CA . TYR A 1 92 ? 10.444 -0.811 -15.483 1.00 18.67 91 TYR A CA 1
ATOM 792 C C . TYR A 1 92 ? 10.948 -1.832 -14.457 1.00 17.57 91 TYR A C 1
ATOM 793 O O . TYR A 1 92 ? 11.773 -2.703 -14.790 1.00 17.13 91 TYR A O 1
ATOM 802 N N . PRO A 1 93 ? 10.484 -1.710 -13.201 1.00 17.69 92 PRO A N 1
ATOM 803 C CA . PRO A 1 93 ? 11.036 -2.607 -12.160 1.00 16.60 92 PRO A CA 1
ATOM 804 C C . PRO A 1 93 ? 10.903 -4.109 -12.453 1.00 16.75 92 PRO A C 1
ATOM 805 O O . PRO A 1 93 ? 11.750 -4.907 -12.032 1.00 16.67 92 PRO A O 1
ATOM 809 N N . ASP A 1 94 ? 9.854 -4.531 -13.149 1.00 17.52 93 ASP A N 1
ATOM 810 C CA . ASP A 1 94 ? 9.696 -5.950 -13.453 1.00 19.38 93 ASP A CA 1
ATOM 811 C C . ASP A 1 94 ? 10.839 -6.477 -14.312 1.00 17.88 93 ASP A C 1
ATOM 812 O O . ASP A 1 94 ? 11.085 -7.694 -14.323 1.00 19.52 93 ASP A O 1
ATOM 817 N N . GLN A 1 95 ? 11.523 -5.592 -15.038 1.00 18.41 94 GLN A N 1
ATOM 818 C CA A GLN A 1 95 ? 12.616 -6.051 -15.893 0.50 17.99 94 GLN A CA 1
ATOM 819 C CA B GLN A 1 95 ? 12.622 -5.978 -15.918 0.50 18.32 94 GLN A CA 1
ATOM 820 C C . GLN A 1 95 ? 13.947 -6.122 -15.159 1.00 16.32 94 GLN A C 1
ATOM 821 O O . GLN A 1 95 ? 14.955 -6.545 -15.736 1.00 18.30 94 GLN A O 1
ATOM 832 N N . PHE A 1 96 ? 13.945 -5.754 -13.883 1.00 15.84 95 PHE A N 1
ATOM 833 C CA . PHE A 1 96 ? 15.205 -5.723 -13.117 1.00 14.89 95 PHE A CA 1
ATOM 834 C C . PHE A 1 96 ? 15.157 -6.699 -11.950 1.00 14.52 95 PHE A C 1
ATOM 835 O O . PHE A 1 96 ? 15.447 -6.383 -10.813 1.00 17.85 95 PHE A O 1
ATOM 843 N N . GLN A 1 97 ? 14.794 -7.915 -12.299 1.00 16.27 96 GLN A N 1
ATOM 844 C CA . GLN A 1 97 ? 14.660 -8.996 -11.351 1.00 16.46 96 GLN A CA 1
ATOM 845 C C . GLN A 1 97 ? 15.623 -10.110 -11.707 1.00 15.09 96 GLN A C 1
ATOM 846 O O . GLN A 1 97 ? 16.077 -10.192 -12.862 1.00 15.76 96 GLN A O 1
ATOM 852 N N . LEU A 1 98 ? 15.952 -10.978 -10.733 1.00 16.59 97 LEU A N 1
ATOM 853 C CA . LEU A 1 98 ? 16.779 -12.151 -11.036 1.00 16.48 97 LEU A CA 1
ATOM 854 C C . LEU A 1 98 ? 16.262 -12.889 -12.250 1.00 16.56 97 LEU A C 1
ATOM 855 O O . LEU A 1 98 ? 15.041 -13.143 -12.352 1.00 19.67 97 LEU A O 1
ATOM 860 N N . GLY A 1 99 ? 17.176 -13.266 -13.112 1.00 16.51 98 GLY A N 1
ATOM 861 C CA . GLY A 1 99 ? 16.898 -14.046 -14.302 1.00 19.27 98 GLY A CA 1
ATOM 862 C C . GLY A 1 99 ? 16.484 -13.232 -15.499 1.00 18.39 98 GLY A C 1
ATOM 863 O O . GLY A 1 99 ? 16.327 -13.782 -16.580 1.00 21.46 98 GLY A O 1
ATOM 864 N N . LYS A 1 100 ? 16.318 -11.924 -15.335 1.00 15.63 99 LYS A N 1
ATOM 865 C CA . LYS A 1 100 ? 16.050 -11.078 -16.493 1.00 14.91 99 LYS A CA 1
ATOM 866 C C . LYS A 1 100 ? 17.380 -10.691 -17.150 1.00 14.88 99 LYS A C 1
ATOM 867 O O . LYS A 1 100 ? 18.416 -10.590 -16.502 1.00 15.84 99 LYS A O 1
ATOM 873 N N . THR A 1 101 ? 17.306 -10.434 -18.446 1.00 15.14 100 THR A N 1
ATOM 874 C CA . THR A 1 101 ? 18.406 -9.822 -19.169 1.00 16.01 100 THR A CA 1
ATOM 875 C C . THR A 1 101 ? 18.187 -8.331 -19.303 1.00 15.80 100 THR A C 1
ATOM 876 O O . THR A 1 101 ? 17.043 -7.839 -19.343 1.00 17.95 100 THR A O 1
ATOM 880 N N . VAL A 1 102 ? 19.314 -7.632 -19.357 1.00 13.93 101 VAL A N 1
ATOM 881 C CA . VAL A 1 102 ? 19.374 -6.194 -19.475 1.00 15.07 101 VAL A CA 1
ATOM 882 C C . VAL A 1 102 ? 20.093 -5.847 -20.766 1.00 15.15 101 VAL A C 1
ATOM 883 O O . VAL A 1 102 ? 21.233 -6.240 -20.941 1.00 15.58 101 VAL A O 1
ATOM 887 N N . ASN A 1 103 ? 19.432 -5.138 -21.679 1.00 15.69 102 ASN A N 1
ATOM 888 C CA . ASN A 1 103 ? 20.063 -4.627 -22.882 1.00 15.44 102 ASN A CA 1
ATOM 889 C C . ASN A 1 103 ? 20.749 -3.327 -22.524 1.00 14.99 102 ASN A C 1
ATOM 890 O O . ASN A 1 103 ? 20.090 -2.346 -22.175 1.00 18.22 102 ASN A O 1
ATOM 895 N N . ILE A 1 104 ? 22.076 -3.301 -22.609 1.00 14.40 103 ILE A N 1
ATOM 896 C CA . ILE A 1 104 ? 22.873 -2.132 -22.270 1.00 14.55 103 ILE A CA 1
ATOM 897 C C . ILE A 1 104 ? 22.769 -1.046 -23.326 1.00 14.51 103 ILE A C 1
ATOM 898 O O . ILE A 1 104 ? 23.051 0.129 -23.044 1.00 16.28 103 ILE A O 1
ATOM 903 N N . GLY A 1 105 ? 22.429 -1.450 -24.541 1.00 14.34 104 GLY A N 1
ATOM 904 C CA . GLY A 1 105 ? 22.278 -0.522 -25.672 1.00 16.47 104 GLY A CA 1
ATOM 905 C C . GLY A 1 105 ? 23.589 -0.167 -26.348 1.00 15.69 104 GLY A C 1
ATOM 906 O O . GLY A 1 105 ? 23.632 0.724 -27.222 1.00 19.49 104 GLY A O 1
ATOM 907 N N . ARG A 1 106 ? 24.652 -0.853 -25.926 1.00 15.69 105 ARG A N 1
ATOM 908 C CA . ARG A 1 106 ? 25.996 -0.691 -26.403 1.00 14.91 105 ARG A CA 1
ATOM 909 C C . ARG A 1 106 ? 26.836 -1.786 -25.736 1.00 15.10 105 ARG A C 1
ATOM 910 O O . ARG A 1 106 ? 26.373 -2.419 -24.795 1.00 14.46 105 ARG A O 1
ATOM 918 N N . PRO A 1 107 ? 28.076 -2.009 -26.199 1.00 15.66 106 PRO A N 1
ATOM 919 C CA . PRO A 1 107 ? 28.925 -2.960 -25.514 1.00 15.86 106 PRO A CA 1
ATOM 920 C C . PRO A 1 107 ? 29.188 -2.562 -24.073 1.00 14.39 106 PRO A C 1
ATOM 921 O O . PRO A 1 107 ? 29.369 -1.374 -23.769 1.00 15.15 106 PRO A O 1
ATOM 925 N N . TRP A 1 108 ? 29.292 -3.544 -23.191 1.00 13.51 107 TRP A N 1
ATOM 926 C CA . TRP A 1 108 ? 29.479 -3.216 -21.761 1.00 12.52 107 TRP A CA 1
ATOM 927 C C . TRP A 1 108 ? 30.779 -2.451 -21.515 1.00 13.79 107 TRP A C 1
ATOM 928 O O . TRP A 1 108 ? 30.829 -1.600 -20.648 1.00 16.78 107 TRP A O 1
ATOM 939 N N . VAL A 1 109 ? 31.831 -2.838 -22.258 1.00 12.86 108 VAL A N 1
ATOM 940 C CA . VAL A 1 109 ? 33.041 -2.039 -22.405 1.00 14.96 108 VAL A CA 1
ATOM 941 C C . VAL A 1 109 ? 33.331 -1.982 -23.926 1.00 14.96 108 VAL A C 1
ATOM 942 O O . VAL A 1 109 ? 33.027 -2.939 -24.667 1.00 17.46 108 VAL A O 1
ATOM 946 N N . GLU A 1 110 ? 33.929 -0.865 -24.360 1.00 17.39 109 GLU A N 1
ATOM 947 C CA . GLU A 1 110 ? 34.066 -0.511 -25.795 1.00 18.60 109 GLU A CA 1
ATOM 948 C C . GLU A 1 110 ? 34.484 -1.660 -26.687 1.00 18.94 109 GLU A C 1
ATOM 949 O O . GLU A 1 110 ? 33.880 -1.852 -27.749 1.00 23.32 109 GLU A O 1
ATOM 955 N N . GLN A 1 111 ? 35.515 -2.378 -26.315 1.00 17.70 110 GLN A N 1
ATOM 956 C CA . GLN A 1 111 ? 36.066 -3.373 -27.257 1.00 19.33 110 GLN A CA 1
ATOM 957 C C . GLN A 1 111 ? 35.401 -4.736 -27.231 1.00 17.63 110 GLN A C 1
ATOM 958 O O . GLN A 1 111 ? 35.713 -5.606 -28.014 1.00 21.29 110 GLN A O 1
ATOM 964 N N . SER A 1 112 ? 34.475 -4.935 -26.317 1.00 16.31 111 SER A N 1
ATOM 965 C CA . SER A 1 112 ? 33.713 -6.188 -26.263 1.00 14.48 111 SER A CA 1
ATOM 966 C C . SER A 1 112 ? 32.565 -6.146 -27.260 1.00 12.89 111 SER A C 1
ATOM 967 O O . SER A 1 112 ? 32.086 -5.065 -27.636 1.00 17.01 111 SER A O 1
ATOM 970 N N . SER A 1 113 ? 32.067 -7.334 -27.609 1.00 14.26 112 SER A N 1
ATOM 971 C CA . SER A 1 113 ? 30.838 -7.450 -28.374 1.00 14.94 112 SER A CA 1
ATOM 972 C C . SER A 1 113 ? 29.611 -7.691 -27.472 1.00 15.04 112 SER A C 1
ATOM 973 O O . SER A 1 113 ? 28.474 -7.769 -27.973 1.00 15.58 112 SER A O 1
ATOM 976 N N . PHE A 1 114 ? 29.817 -7.848 -26.156 1.00 13.16 113 PHE A N 1
ATOM 977 C CA . PHE A 1 114 ? 28.700 -8.233 -25.274 1.00 12.44 113 PHE A CA 1
ATOM 978 C C . PHE A 1 114 ? 27.905 -6.975 -24.913 1.00 13.70 113 PHE A C 1
ATOM 979 O O . PHE A 1 114 ? 28.483 -6.013 -24.386 1.00 14.91 113 PHE A O 1
ATOM 987 N N . ARG A 1 115 ? 26.611 -6.995 -25.217 1.00 12.68 114 ARG A N 1
ATOM 988 C CA . ARG A 1 115 ? 25.718 -5.846 -25.064 1.00 13.51 114 ARG A CA 1
ATOM 989 C C . ARG A 1 115 ? 24.582 -6.102 -24.086 1.00 12.47 114 ARG A C 1
ATOM 990 O O . ARG A 1 115 ? 23.670 -5.282 -23.990 1.00 13.65 114 ARG A O 1
ATOM 998 N N . HIS A 1 116 ? 24.618 -7.234 -23.385 1.00 12.32 115 HIS A N 1
ATOM 999 C CA . HIS A 1 116 ? 23.596 -7.595 -22.416 1.00 12.53 115 HIS A CA 1
ATOM 1000 C C . HIS A 1 116 ? 24.230 -8.093 -21.135 1.00 13.26 115 HIS A C 1
ATOM 1001 O O . HIS A 1 116 ? 25.262 -8.747 -21.171 1.00 12.80 115 HIS A O 1
ATOM 1008 N N . PHE A 1 117 ? 23.509 -7.902 -20.041 1.00 12.78 116 PHE A N 1
ATOM 1009 C CA . PHE A 1 117 ? 23.783 -8.577 -18.775 1.00 12.50 116 PHE A CA 1
ATOM 1010 C C . PHE A 1 117 ? 22.654 -9.541 -18.463 1.00 13.50 116 PHE A C 1
ATOM 1011 O O . PHE A 1 117 ? 21.525 -9.281 -18.798 1.00 15.67 116 PHE A O 1
ATOM 1019 N N . LEU A 1 118 ? 23.004 -10.617 -17.797 1.00 12.74 117 LEU A N 1
ATOM 1020 C CA . LEU A 1 118 ? 22.058 -11.493 -17.117 1.00 12.74 117 LEU A CA 1
ATOM 1021 C C . LEU A 1 118 ? 22.102 -11.209 -15.620 1.00 11.49 117 LEU A C 1
ATOM 1022 O O . LEU A 1 118 ? 23.166 -11.284 -15.007 1.00 13.03 117 LEU A O 1
ATOM 1027 N N . ILE A 1 119 ? 20.965 -10.814 -15.060 1.00 11.95 118 ILE A N 1
ATOM 1028 C CA . ILE A 1 119 ? 20.867 -10.483 -13.611 1.00 11.83 118 ILE A CA 1
ATOM 1029 C C . ILE A 1 119 ? 20.957 -11.812 -12.862 1.00 13.27 118 ILE A C 1
ATOM 1030 O O . ILE A 1 119 ? 20.103 -12.693 -13.027 1.00 13.35 118 ILE A O 1
ATOM 1035 N N . SER A 1 120 ? 22.022 -11.952 -12.095 1.00 11.37 119 SER A N 1
ATOM 1036 C CA A SER A 1 120 ? 22.413 -13.201 -11.462 0.70 11.90 119 SER A CA 1
ATOM 1037 C CA B SER A 1 120 ? 22.413 -13.211 -11.473 0.30 12.93 119 SER A CA 1
ATOM 1038 C C . SER A 1 120 ? 22.656 -13.100 -9.964 1.00 12.01 119 SER A C 1
ATOM 1039 O O . SER A 1 120 ? 22.937 -12.015 -9.448 1.00 12.38 119 SER A O 1
ATOM 1044 N N . LEU A 1 121 ? 22.582 -14.234 -9.279 1.00 11.94 120 LEU A N 1
ATOM 1045 C CA . LEU A 1 121 ? 23.057 -14.279 -7.910 1.00 11.45 120 LEU A CA 1
ATOM 1046 C C . LEU A 1 121 ? 24.575 -14.038 -7.916 1.00 12.48 120 LEU A C 1
ATOM 1047 O O . LEU A 1 121 ? 25.248 -14.288 -8.928 1.00 12.47 120 LEU A O 1
ATOM 1052 N N . PRO A 1 122 ? 25.131 -13.530 -6.803 1.00 11.52 121 PRO A N 1
ATOM 1053 C CA . PRO A 1 122 ? 26.539 -13.036 -6.809 1.00 11.92 121 PRO A CA 1
ATOM 1054 C C . PRO A 1 122 ? 27.515 -14.193 -6.556 1.00 11.40 121 PRO A C 1
ATOM 1055 O O . PRO A 1 122 ? 28.228 -14.221 -5.553 1.00 12.73 121 PRO A O 1
ATOM 1059 N N . TYR A 1 123 ? 27.564 -15.129 -7.490 1.00 12.52 122 TYR A N 1
ATOM 1060 C CA . TYR A 1 123 ? 28.339 -16.355 -7.324 1.00 13.31 122 TYR A CA 1
ATOM 1061 C C . TYR A 1 123 ? 29.817 -16.162 -6.965 1.00 13.15 122 TYR A C 1
ATOM 1062 O O . TYR A 1 123 ? 30.352 -16.936 -6.178 1.00 14.69 122 TYR A O 1
ATOM 1071 N N . PRO A 1 124 ? 30.491 -15.100 -7.489 1.00 13.41 123 PRO A N 1
ATOM 1072 C CA . PRO A 1 124 ? 31.918 -14.945 -7.122 1.00 12.97 123 PRO A CA 1
ATOM 1073 C C . PRO A 1 124 ? 32.185 -14.623 -5.663 1.00 13.97 123 PRO A C 1
ATOM 1074 O O . PRO A 1 124 ? 33.301 -14.838 -5.160 1.00 15.25 123 PRO A O 1
ATOM 1078 N N . TYR A 1 125 ? 31.149 -14.111 -4.985 1.00 13.16 124 TYR A N 1
ATOM 1079 C CA . TYR A 1 125 ? 31.273 -13.521 -3.672 1.00 12.15 124 TYR A CA 1
ATOM 1080 C C . TYR A 1 125 ? 30.473 -14.178 -2.542 1.00 11.64 124 TYR A C 1
ATOM 1081 O O . TYR A 1 125 ? 30.919 -14.191 -1.389 1.00 14.58 124 TYR A O 1
ATOM 1090 N N . GLY A 1 126 ? 29.311 -14.719 -2.882 1.00 11.94 125 GLY A N 1
ATOM 1091 C CA . GLY A 1 126 ? 28.514 -15.456 -1.897 1.00 12.07 125 GLY A CA 1
ATOM 1092 C C . GLY A 1 126 ? 27.564 -14.620 -1.049 1.00 11.32 125 GLY A C 1
ATOM 1093 O O . GLY A 1 126 ? 27.381 -13.413 -1.252 1.00 12.71 125 GLY A O 1
ATOM 1094 N N . GLN A 1 127 ? 26.968 -15.289 -0.064 1.00 11.42 126 GLN A N 1
ATOM 1095 C CA . GLN A 1 127 ? 25.880 -14.757 0.681 1.00 11.35 126 GLN A CA 1
ATOM 1096 C C . GLN A 1 127 ? 26.244 -13.552 1.527 1.00 11.93 126 GLN A C 1
ATOM 1097 O O . GLN A 1 127 ? 25.390 -12.695 1.770 1.00 12.11 126 GLN A O 1
ATOM 1103 N N . GLU A 1 128 ? 27.504 -13.455 1.963 1.00 12.30 127 GLU A N 1
ATOM 1104 C CA A GLU A 1 128 ? 27.904 -12.294 2.775 0.50 13.34 127 GLU A CA 1
ATOM 1105 C CA B GLU A 1 128 ? 27.886 -12.293 2.774 0.50 13.81 127 GLU A CA 1
ATOM 1106 C C . GLU A 1 128 ? 27.765 -10.983 1.996 1.00 13.76 127 GLU A C 1
ATOM 1107 O O . GLU A 1 128 ? 27.472 -9.945 2.585 1.00 16.19 127 GLU A O 1
ATOM 1118 N N . LEU A 1 129 ? 27.966 -11.044 0.683 1.00 12.02 128 LEU A N 1
ATOM 1119 C CA . LEU A 1 129 ? 27.698 -9.902 -0.177 1.00 11.69 128 LEU A CA 1
ATOM 1120 C C . LEU A 1 129 ? 26.213 -9.837 -0.583 1.00 11.37 128 LEU A C 1
ATOM 1121 O O . LEU A 1 129 ? 25.627 -8.764 -0.596 1.00 12.14 128 LEU A O 1
ATOM 1126 N N . GLU A 1 130 ? 25.604 -10.986 -0.873 1.00 11.48 129 GLU A N 1
ATOM 1127 C CA . GLU A 1 130 ? 24.234 -11.063 -1.374 1.00 11.09 129 GLU A CA 1
ATOM 1128 C C . GLU A 1 130 ? 23.211 -10.287 -0.540 1.00 10.89 129 GLU A C 1
ATOM 1129 O O . GLU A 1 130 ? 22.359 -9.628 -1.113 1.00 12.64 129 GLU A O 1
ATOM 1135 N N . TYR A 1 131 ? 23.242 -10.452 0.787 1.00 11.34 130 TYR A N 1
ATOM 1136 C CA . TYR A 1 131 ? 22.242 -9.836 1.672 1.00 12.15 130 TYR A CA 1
ATOM 1137 C C . TYR A 1 131 ? 22.833 -8.809 2.581 1.00 12.77 130 TYR A C 1
ATOM 1138 O O . TYR A 1 131 ? 23.814 -9.061 3.278 1.00 14.87 130 TYR A O 1
ATOM 1157 N N A ASP A 1 133 ? 20.519 -6.391 5.382 0.50 19.42 132 ASP A N 1
ATOM 1158 N N B ASP A 1 133 ? 20.547 -5.849 5.239 0.50 22.87 132 ASP A N 1
ATOM 1159 C CA A ASP A 1 133 ? 19.172 -5.944 5.854 0.50 20.92 132 ASP A CA 1
ATOM 1160 C CA B ASP A 1 133 ? 19.185 -5.750 5.783 0.50 23.00 132 ASP A CA 1
ATOM 1161 C C A ASP A 1 133 ? 18.245 -5.196 4.837 0.50 21.48 132 ASP A C 1
ATOM 1162 C C B ASP A 1 133 ? 18.045 -6.227 4.813 0.50 19.51 132 ASP A C 1
ATOM 1163 O O A ASP A 1 133 ? 18.439 -4.029 4.479 0.50 24.66 132 ASP A O 1
ATOM 1164 O O B ASP A 1 133 ? 17.878 -7.345 4.513 0.50 17.57 132 ASP A O 1
ATOM 1173 N N A ASN A 1 134 ? 17.211 -5.921 4.414 0.50 21.23 133 ASN A N 1
ATOM 1174 N N B ASN A 1 134 ? 17.289 -5.272 4.331 0.50 22.68 133 ASN A N 1
ATOM 1175 C CA . ASN A 1 134 ? 16.154 -5.476 3.443 1.00 22.14 133 ASN A CA 1
ATOM 1176 C C . ASN A 1 134 ? 16.557 -5.448 1.965 1.00 22.36 133 ASN A C 1
ATOM 1177 O O . ASN A 1 134 ? 15.669 -5.272 1.116 1.00 26.93 133 ASN A O 1
ATOM 1182 N N . VAL A 1 135 ? 17.844 -5.715 1.660 1.00 16.79 134 VAL A N 1
ATOM 1183 C CA . VAL A 1 135 ? 18.334 -5.480 0.312 1.00 14.16 134 VAL A CA 1
ATOM 1184 C C . VAL A 1 135 ? 19.309 -6.538 -0.148 1.00 13.22 134 VAL A C 1
ATOM 1185 O O . VAL A 1 135 ? 20.180 -6.974 0.596 1.00 15.69 134 VAL A O 1
ATOM 1189 N N . ARG A 1 136 ? 19.177 -6.933 -1.406 1.00 11.91 135 ARG A N 1
ATOM 1190 C CA . ARG A 1 136 ? 20.100 -7.881 -1.984 1.00 11.41 135 ARG A CA 1
ATOM 1191 C C . ARG A 1 136 ? 20.991 -7.251 -3.042 1.00 12.03 135 ARG A C 1
ATOM 1192 O O . ARG A 1 136 ? 20.680 -6.190 -3.557 1.00 13.73 135 ARG A O 1
ATOM 1200 N N . PHE A 1 137 ? 22.119 -7.893 -3.318 1.00 11.23 136 PHE A N 1
ATOM 1201 C CA . PHE A 1 137 ? 23.110 -7.428 -4.299 1.00 10.70 136 PHE A CA 1
ATOM 1202 C C . PHE A 1 137 ? 23.249 -8.467 -5.393 1.00 10.75 136 PHE A C 1
ATOM 1203 O O . PHE A 1 137 ? 23.710 -9.592 -5.150 1.00 12.02 136 PHE A O 1
ATOM 1211 N N . PHE A 1 138 ? 22.790 -8.095 -6.575 1.00 10.52 137 PHE A N 1
ATOM 1212 C CA . PHE A 1 138 ? 22.799 -8.967 -7.739 1.00 11.73 137 PHE A CA 1
ATOM 1213 C C . PHE A 1 138 ? 23.907 -8.594 -8.716 1.00 10.11 137 PHE A C 1
ATOM 1214 O O . PHE A 1 138 ? 24.253 -7.431 -8.888 1.00 11.42 137 PHE A O 1
ATOM 1222 N N . TRP A 1 139 ? 24.412 -9.618 -9.399 1.00 11.59 138 TRP A N 1
ATOM 1223 C CA . TRP A 1 139 ? 25.517 -9.521 -10.350 1.00 10.19 138 TRP A CA 1
ATOM 1224 C C . TRP A 1 139 ? 25.009 -9.327 -11.769 1.00 10.18 138 TRP A C 1
ATOM 1225 O O . TRP A 1 139 ? 24.166 -10.081 -12.264 1.00 11.21 138 TRP A O 1
ATOM 1236 N N . LEU A 1 140 ? 25.485 -8.270 -12.410 1.00 10.86 139 LEU A N 1
ATOM 1237 C CA . LEU A 1 140 ? 25.280 -8.039 -13.834 1.00 11.56 139 LEU A CA 1
ATOM 1238 C C . LEU A 1 140 ? 26.377 -8.800 -14.626 1.00 10.69 139 LEU A C 1
ATOM 1239 O O . LEU A 1 140 ? 27.480 -8.297 -14.814 1.00 12.12 139 LEU A O 1
ATOM 1244 N N . LEU A 1 141 ? 26.038 -10.004 -15.064 1.00 11.22 140 LEU A N 1
ATOM 1245 C CA . LEU A 1 141 ? 26.981 -10.892 -15.728 1.00 12.20 140 LEU A CA 1
ATOM 1246 C C . LEU A 1 141 ? 26.906 -10.646 -17.248 1.00 12.39 140 LEU A C 1
ATOM 1247 O O . LEU A 1 141 ? 25.842 -10.848 -17.842 1.00 12.30 140 LEU A O 1
ATOM 1252 N N . PRO A 1 142 ? 28.001 -10.199 -17.894 1.00 11.42 141 PRO A N 1
ATOM 1253 C CA . PRO A 1 142 ? 27.905 -10.026 -19.359 1.00 11.61 141 PRO A CA 1
ATOM 1254 C C . PRO A 1 142 ? 27.691 -11.337 -20.092 1.00 12.12 141 PRO A C 1
ATOM 1255 O O . PRO A 1 142 ? 28.334 -12.346 -19.769 1.00 12.41 141 PRO A O 1
ATOM 1259 N N . ILE A 1 143 ? 26.762 -11.324 -21.061 1.00 12.27 142 ILE A N 1
ATOM 1260 C CA . ILE A 1 143 ? 26.515 -12.499 -21.871 1.00 12.58 142 ILE A CA 1
ATOM 1261 C C . ILE A 1 143 ? 26.651 -12.150 -23.352 1.00 12.91 142 ILE A C 1
ATOM 1262 O O . ILE A 1 143 ? 26.527 -10.995 -23.737 1.00 13.13 142 ILE A O 1
ATOM 1267 N N . THR A 1 144 ? 26.963 -13.166 -24.167 1.00 12.70 143 THR A N 1
ATOM 1268 C CA . THR A 1 144 ? 27.218 -12.917 -25.578 1.00 13.47 143 THR A CA 1
ATOM 1269 C C . THR A 1 144 ? 25.869 -12.663 -26.277 1.00 12.99 143 THR A C 1
ATOM 1270 O O . THR A 1 144 ? 24.793 -12.984 -25.749 1.00 15.37 143 THR A O 1
ATOM 1274 N N . GLN A 1 145 ? 25.945 -12.158 -27.501 1.00 14.19 144 GLN A N 1
ATOM 1275 C CA . GLN A 1 145 ? 24.720 -11.845 -28.235 1.00 16.64 144 GLN A CA 1
ATOM 1276 C C . GLN A 1 145 ? 23.943 -13.112 -28.573 1.00 17.40 144 GLN A C 1
ATOM 1277 O O . GLN A 1 145 ? 22.696 -13.126 -28.500 1.00 17.89 144 GLN A O 1
ATOM 1283 N N . THR A 1 146 ? 24.664 -14.180 -28.878 1.00 16.98 145 THR A N 1
ATOM 1284 C CA . THR A 1 146 ? 24.012 -15.446 -29.153 1.00 17.45 145 THR A CA 1
ATOM 1285 C C . THR A 1 146 ? 23.445 -16.123 -27.901 1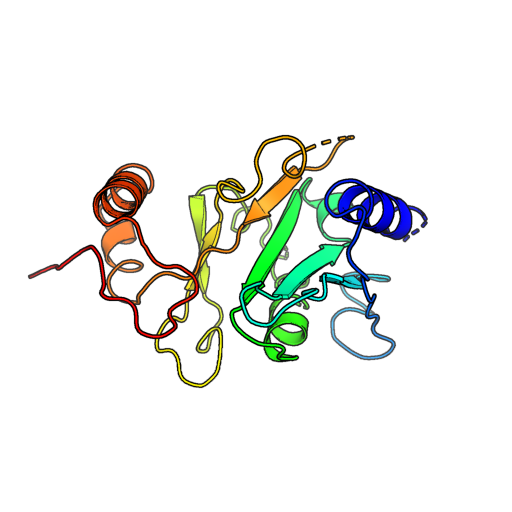.00 16.72 145 THR A C 1
ATOM 1286 O O . THR A 1 146 ? 22.398 -16.762 -27.975 1.00 17.96 145 THR A O 1
ATOM 1290 N N . GLU A 1 147 ? 24.103 -15.946 -26.755 1.00 15.69 146 GLU A N 1
ATOM 1291 C CA . GLU A 1 147 ? 23.519 -16.347 -25.478 1.00 15.29 146 GLU A CA 1
ATOM 1292 C C . GLU A 1 147 ? 22.220 -15.618 -25.173 1.00 15.75 146 GLU A C 1
ATOM 1293 O O . GLU A 1 147 ? 21.275 -16.237 -24.674 1.00 16.30 146 GLU A O 1
ATOM 1299 N N . ARG A 1 148 ? 22.165 -14.327 -25.432 1.00 15.62 147 ARG A N 1
ATOM 1300 C CA A ARG A 1 148 ? 20.936 -13.570 -25.237 0.50 17.46 147 ARG A CA 1
ATOM 1301 C CA B ARG A 1 148 ? 20.926 -13.606 -25.198 0.50 17.49 147 ARG A CA 1
ATOM 1302 C C . ARG A 1 148 ? 19.820 -14.159 -26.086 1.00 19.23 147 ARG A C 1
ATOM 1303 O O . ARG A 1 148 ? 18.695 -14.364 -25.622 1.00 19.85 147 ARG A O 1
ATOM 1318 N N . LEU A 1 149 ? 20.139 -14.409 -27.354 1.00 18.91 148 LEU A N 1
ATOM 1319 C CA . LEU A 1 149 ? 19.124 -14.983 -28.266 1.00 20.83 148 LEU A CA 1
ATOM 1320 C C . LEU A 1 149 ? 18.632 -16.342 -27.776 1.00 22.94 148 LEU A C 1
ATOM 1321 O O . LEU A 1 149 ? 17.407 -16.644 -27.829 1.00 23.59 148 LEU A O 1
ATOM 1326 N N . PHE A 1 150 ? 19.542 -17.182 -27.317 1.00 19.41 149 PHE A N 1
ATOM 1327 C CA . PHE A 1 150 ? 19.238 -18.467 -26.746 1.00 21.16 149 PHE A CA 1
ATOM 1328 C C . PHE A 1 150 ? 18.156 -18.364 -25.686 1.00 23.25 149 PHE A C 1
ATOM 1329 O O . PHE A 1 150 ? 17.325 -19.224 -25.612 1.00 23.54 149 PHE A O 1
ATOM 1337 N N . LEU A 1 151 ? 18.142 -17.302 -24.898 1.00 22.62 150 LEU A N 1
ATOM 1338 C CA . LEU A 1 151 ? 17.189 -17.155 -23.797 1.00 23.22 150 LEU A CA 1
ATOM 1339 C C . LEU A 1 151 ? 15.759 -16.895 -24.244 1.00 28.13 150 LEU A C 1
ATOM 1340 O O . LEU A 1 151 ? 14.819 -17.012 -23.452 1.00 30.02 150 LEU A O 1
ATOM 1345 N N . ASN A 1 152 ? 15.584 -16.622 -25.520 1.00 29.59 151 ASN A N 1
ATOM 1346 C CA . ASN A 1 152 ? 14.227 -16.540 -26.067 1.00 32.19 151 ASN A CA 1
ATOM 1347 C C . ASN A 1 152 ? 13.508 -17.863 -26.134 1.00 33.38 151 ASN A C 1
ATOM 1348 O O . ASN A 1 152 ? 12.269 -17.878 -26.137 1.00 36.87 151 ASN A O 1
ATOM 1353 N N . THR A 1 153 ? 14.242 -18.957 -26.230 1.00 32.59 152 THR A N 1
ATOM 1354 C CA . THR A 1 153 ? 13.604 -20.289 -26.370 1.00 34.52 152 THR A CA 1
ATOM 1355 C C . THR A 1 153 ? 14.161 -21.338 -25.416 1.00 34.01 152 THR A C 1
ATOM 1356 O O . THR A 1 153 ? 13.952 -22.552 -25.586 1.00 37.23 152 THR A O 1
ATOM 1360 N N . HIS A 1 154 ? 14.873 -20.881 -24.393 1.00 28.82 153 HIS A N 1
ATOM 1361 C CA . HIS A 1 154 ? 15.414 -21.769 -23.387 1.00 26.89 153 HIS A CA 1
ATOM 1362 C C . HIS A 1 154 ? 15.388 -21.034 -22.070 1.00 26.01 153 HIS A C 1
ATOM 1363 O O . HIS A 1 154 ? 15.308 -19.821 -22.036 1.00 29.19 153 HIS A O 1
ATOM 1370 N N . SER A 1 155 ? 15.447 -21.771 -20.979 1.00 26.51 154 SER A N 1
ATOM 1371 C CA . SER A 1 155 ? 15.379 -21.155 -19.663 1.00 25.52 154 SER A CA 1
ATOM 1372 C C . SER A 1 155 ? 16.751 -20.589 -19.240 1.00 23.52 154 SER A C 1
ATOM 1373 O O . SER A 1 155 ? 17.813 -21.014 -19.715 1.00 22.61 154 SER A O 1
ATOM 1376 N N . VAL A 1 156 ? 16.680 -19.672 -18.293 1.00 23.53 155 VAL A N 1
ATOM 1377 C CA . VAL A 1 156 ? 17.865 -19.180 -17.611 1.00 22.05 155 VAL A CA 1
ATOM 1378 C C . VAL A 1 156 ? 18.608 -20.330 -16.960 1.00 21.73 155 VAL A C 1
ATOM 1379 O O . VAL A 1 156 ? 19.811 -20.388 -17.014 1.00 20.03 155 VAL A O 1
ATOM 1383 N N . GLU A 1 157 ? 17.904 -21.275 -16.329 1.00 25.29 156 GLU A N 1
ATOM 1384 C CA A GLU A 1 157 ? 18.573 -22.422 -15.706 0.50 26.92 156 GLU A CA 1
ATOM 1385 C CA B GLU A 1 157 ? 18.585 -22.396 -15.700 0.50 26.48 156 GLU A CA 1
ATOM 1386 C C . GLU A 1 157 ? 19.423 -23.184 -16.715 1.00 26.35 156 GLU A C 1
ATOM 1387 O O . GLU A 1 157 ? 20.567 -23.594 -16.407 1.00 26.59 156 GLU A O 1
ATOM 1392 N N . GLU A 1 158 ? 18.894 -23.394 -17.929 1.00 23.56 157 GLU A N 1
ATOM 1393 C CA . GLU A 1 158 ? 19.680 -24.116 -18.949 1.00 25.21 157 GLU A CA 1
ATOM 1394 C C . GLU A 1 158 ? 20.954 -23.336 -19.300 1.00 23.45 157 GLU A C 1
ATOM 1395 O O . GLU A 1 158 ? 22.044 -23.900 -19.451 1.00 24.39 157 GLU A O 1
ATOM 1401 N N . LEU A 1 159 ? 20.815 -22.032 -19.445 1.00 20.96 158 LEU A N 1
ATOM 1402 C CA . LEU A 1 159 ? 22.011 -21.203 -19.757 1.00 21.50 158 LEU A CA 1
ATOM 1403 C C . LEU A 1 159 ? 23.023 -21.232 -18.605 1.00 21.50 158 LEU A C 1
ATOM 1404 O O . LEU A 1 159 ? 24.228 -21.398 -18.828 1.00 20.43 158 LEU A O 1
ATOM 1409 N N . GLU A 1 160 ? 22.538 -21.126 -17.370 1.00 21.72 159 GLU A N 1
ATOM 1410 C CA . GLU A 1 160 ? 23.440 -21.143 -16.236 1.00 23.18 159 GLU A CA 1
ATOM 1411 C C . GLU A 1 160 ? 24.163 -22.496 -16.130 1.00 25.72 159 GLU A C 1
ATOM 1412 O O . GLU A 1 160 ? 25.366 -22.558 -15.810 1.00 25.43 159 GLU A O 1
ATOM 1418 N N . THR A 1 161 ? 23.496 -23.580 -16.527 1.00 26.02 160 THR A N 1
ATOM 1419 C CA . THR A 1 161 ? 24.198 -24.864 -16.613 1.00 28.96 160 THR A CA 1
ATOM 1420 C C . THR A 1 161 ? 25.344 -24.829 -17.607 1.00 29.53 160 THR A C 1
ATOM 1421 O O . THR A 1 161 ? 26.455 -25.290 -17.297 1.00 29.63 160 THR A O 1
ATOM 1425 N N . LYS A 1 162 ? 25.089 -24.267 -18.783 1.00 27.72 161 LYS A N 1
ATOM 1426 C CA . LYS A 1 162 ? 26.110 -24.113 -19.816 1.00 29.50 161 LYS A CA 1
ATOM 1427 C C . LYS A 1 162 ? 27.266 -23.266 -19.271 1.00 27.93 161 LYS A C 1
ATOM 1428 O O . LYS A 1 162 ? 28.441 -23.588 -19.523 1.00 28.39 161 LYS A O 1
ATOM 1431 N N . PHE A 1 163 ? 26.958 -22.234 -18.487 1.00 25.94 162 PHE A N 1
ATOM 1432 C CA . PHE A 1 163 ? 28.008 -21.393 -17.891 1.00 24.77 162 PHE A CA 1
ATOM 1433 C C . PHE A 1 163 ? 28.901 -22.137 -16.917 1.00 28.82 162 PHE A C 1
ATOM 1434 O O . PHE A 1 163 ? 30.125 -22.046 -16.992 1.00 26.21 162 PHE A O 1
ATOM 1442 N N . ASP A 1 164 ? 28.286 -22.865 -15.988 1.00 30.33 163 ASP A N 1
ATOM 1443 C CA . ASP A 1 164 ? 29.034 -23.697 -15.040 1.00 32.42 163 ASP A CA 1
ATOM 1444 C C . ASP A 1 164 ? 29.940 -24.706 -15.764 1.00 33.57 163 ASP A C 1
ATOM 1445 O O . ASP A 1 164 ? 31.109 -24.924 -15.399 1.00 32.77 163 ASP A O 1
ATOM 1450 N N . GLU A 1 165 ? 29.396 -25.330 -16.792 1.00 32.87 164 GLU A N 1
ATOM 1451 C CA . GLU A 1 165 ? 30.122 -26.381 -17.499 1.00 35.76 164 GLU A CA 1
ATOM 1452 C C . GLU A 1 165 ? 31.323 -25.872 -18.295 1.00 35.45 164 GLU A C 1
ATOM 1453 O O . GLU A 1 165 ? 32.340 -26.573 -18.395 1.00 35.76 164 GLU A O 1
ATOM 1459 N N . ALA A 1 166 ? 31.202 -24.671 -18.860 1.00 33.50 165 ALA A N 1
ATOM 1460 C CA . ALA A 1 166 ? 32.312 -24.038 -19.595 1.00 30.90 165 ALA A CA 1
ATOM 1461 C C . ALA A 1 166 ? 33.330 -23.416 -18.629 1.00 30.19 165 ALA A C 1
ATOM 1462 O O . ALA A 1 166 ? 34.512 -23.271 -18.966 1.00 33.77 165 ALA A O 1
ATOM 1464 N N . GLY A 1 167 ? 32.895 -23.082 -17.410 1.00 29.46 166 GLY A N 1
ATOM 1465 C CA . GLY A 1 167 ? 33.724 -22.349 -16.450 1.00 29.28 166 GLY A CA 1
ATOM 1466 C C . GLY A 1 167 ? 33.985 -20.935 -16.943 1.00 28.66 166 GLY A C 1
ATOM 1467 O O . GLY A 1 167 ? 35.142 -20.486 -16.965 1.00 28.67 166 GLY A O 1
ATOM 1468 N N . ILE A 1 168 ? 32.927 -20.236 -17.352 1.00 21.90 167 ILE A N 1
ATOM 1469 C CA . ILE A 1 168 ? 33.111 -18.992 -18.088 1.00 18.88 167 ILE A CA 1
ATOM 1470 C C . ILE A 1 168 ? 34.033 -17.989 -17.396 1.00 17.79 167 ILE A C 1
ATOM 1471 O O . ILE A 1 168 ? 33.961 -17.746 -16.156 1.00 22.07 167 ILE A O 1
ATOM 1476 N N . ASP A 1 169 ? 34.888 -17.386 -18.193 1.00 17.29 168 ASP A N 1
ATOM 1477 C CA . ASP A 1 169 ? 35.728 -16.295 -17.685 1.00 17.14 168 ASP A CA 1
ATOM 1478 C C . ASP A 1 169 ? 35.006 -15.010 -17.978 1.00 15.74 168 ASP A C 1
ATOM 1479 O O . ASP A 1 169 ? 35.129 -14.426 -19.039 1.00 15.45 168 ASP A O 1
ATOM 1484 N N . TYR A 1 170 ? 34.310 -14.548 -16.947 1.00 15.96 169 TYR A N 1
ATOM 1485 C CA . TYR A 1 170 ? 33.530 -13.357 -17.058 1.00 15.15 169 TYR A CA 1
ATOM 1486 C C . TYR A 1 170 ? 34.335 -12.049 -17.144 1.00 14.16 169 TYR A C 1
ATOM 1487 O O . TYR A 1 170 ? 33.791 -10.992 -17.454 1.00 14.10 169 TYR A O 1
ATOM 1496 N N . LEU A 1 171 ? 35.640 -12.124 -16.899 1.00 14.68 170 LEU A N 1
ATOM 1497 C CA . LEU A 1 171 ? 36.535 -11.003 -17.095 1.00 15.22 170 LEU A CA 1
ATOM 1498 C C . LEU A 1 171 ? 37.128 -10.894 -18.476 1.00 14.58 170 LEU A C 1
ATOM 1499 O O . LEU A 1 171 ? 37.775 -9.912 -18.766 1.00 16.86 170 LEU A O 1
ATOM 1504 N N . ASP A 1 172 ? 36.861 -11.886 -19.322 1.00 15.82 171 ASP A N 1
ATOM 1505 C CA . ASP A 1 172 ? 37.393 -11.907 -20.685 1.00 16.41 171 ASP A CA 1
ATOM 1506 C C . ASP A 1 172 ? 36.351 -11.260 -21.605 1.00 14.48 171 ASP A C 1
ATOM 1507 O O . ASP A 1 172 ? 35.283 -11.830 -21.809 1.00 14.66 171 ASP A O 1
ATOM 1512 N N . ILE A 1 173 ? 36.689 -10.086 -22.134 1.00 16.21 172 ILE A N 1
ATOM 1513 C CA . ILE A 1 173 ? 35.808 -9.334 -23.001 1.00 14.96 172 ILE A CA 1
ATOM 1514 C C . ILE A 1 173 ? 35.500 -10.036 -24.342 1.00 16.10 172 ILE A C 1
ATOM 1515 O O . ILE A 1 173 ? 34.547 -9.641 -25.044 1.00 16.34 172 ILE A O 1
ATOM 1520 N N . ASN A 1 174 ? 36.279 -11.065 -24.651 1.00 15.62 173 ASN A N 1
ATOM 1521 C CA . ASN A 1 174 ? 36.137 -11.860 -25.877 1.00 15.80 173 ASN A CA 1
ATOM 1522 C C . ASN A 1 174 ? 35.973 -13.353 -25.559 1.00 15.10 173 ASN A C 1
ATOM 1523 O O . ASN A 1 174 ? 36.328 -14.208 -26.384 1.00 16.59 173 ASN A O 1
ATOM 1528 N N . ARG A 1 175 ? 35.430 -13.729 -24.398 1.00 14.13 174 ARG A N 1
ATOM 1529 C CA . ARG A 1 175 ? 35.251 -15.147 -24.137 1.00 14.35 174 ARG A CA 1
ATOM 1530 C C . ARG A 1 175 ? 34.370 -15.782 -25.207 1.00 14.62 174 ARG A C 1
ATOM 1531 O O . ARG A 1 175 ? 33.496 -15.126 -25.765 1.00 14.53 174 ARG A O 1
ATOM 1539 N N . ALA A 1 176 ? 34.555 -17.076 -25.437 1.00 15.31 175 ALA A N 1
ATOM 1540 C CA . ALA A 1 176 ? 33.699 -17.794 -26.357 1.00 15.28 175 ALA A CA 1
ATOM 1541 C C . ALA A 1 176 ? 32.280 -17.881 -25.834 1.00 14.29 175 ALA A C 1
ATOM 1542 O O . ALA A 1 176 ? 32.030 -18.008 -24.615 1.00 14.54 175 ALA A O 1
ATOM 1544 N N . SER A 1 177 ? 31.334 -17.854 -26.745 1.00 14.13 176 SER A N 1
ATOM 1545 C CA A SER A 1 177 ? 29.959 -18.231 -26.393 0.50 14.45 176 SER A CA 1
ATOM 1546 C CA B SER A 1 177 ? 29.979 -18.202 -26.407 0.50 14.28 176 SER A CA 1
ATOM 1547 C C . SER A 1 177 ? 29.877 -19.664 -25.929 1.00 15.00 176 SER A C 1
ATOM 1548 O O . SER A 1 177 ? 30.655 -20.517 -26.376 1.00 16.73 176 SER A O 1
ATOM 1553 N N . THR A 1 178 ? 28.896 -19.942 -25.065 1.00 14.59 177 THR A N 1
ATOM 1554 C CA . THR A 1 178 ? 28.613 -21.284 -24.555 1.00 17.21 177 THR A CA 1
ATOM 1555 C C . THR A 1 178 ? 27.480 -21.984 -25.293 1.00 19.54 177 THR A C 1
ATOM 1556 O O . THR A 1 178 ? 27.154 -23.130 -24.968 1.00 21.80 177 THR A O 1
ATOM 1560 N N . VAL A 1 179 ? 26.879 -21.303 -26.238 1.00 20.12 178 VAL A N 1
ATOM 1561 C CA . VAL A 1 179 ? 25.747 -21.866 -26.965 1.00 21.11 178 VAL A CA 1
ATOM 1562 C C . VAL A 1 179 ? 25.911 -21.535 -28.441 1.00 22.79 178 VAL A C 1
ATOM 1563 O O . VAL A 1 179 ? 26.648 -20.622 -28.830 1.00 23.32 178 VAL A O 1
ATOM 1567 N N . TRP A 1 180 ? 25.264 -22.348 -29.270 1.00 22.16 179 TRP A N 1
ATOM 1568 C CA . TRP A 1 180 ? 25.268 -22.174 -30.714 1.00 23.07 179 TRP A CA 1
ATOM 1569 C C . TRP A 1 180 ? 23.874 -22.513 -31.220 1.00 25.86 179 TRP A C 1
ATOM 1570 O O . TRP A 1 180 ? 23.289 -23.516 -30.777 1.00 27.02 179 TRP A O 1
ATOM 1581 N N . GLN A 1 181 ? 23.324 -21.699 -32.090 1.00 28.01 180 GLN A N 1
ATOM 1582 C CA . GLN A 1 181 ? 22.018 -22.083 -32.695 1.00 32.02 180 GLN A CA 1
ATOM 1583 C C . GLN A 1 181 ? 22.075 -22.065 -34.216 1.00 32.35 180 GLN A C 1
ATOM 1584 O O . GLN A 1 181 ? 22.704 -21.189 -34.796 1.00 32.11 180 GLN A O 1
ATOM 1590 N N . ALA A 1 182 ? 21.365 -23.025 -34.838 1.00 35.35 181 ALA A N 1
ATOM 1591 C CA . ALA A 1 182 ? 21.342 -23.213 -36.310 1.00 35.92 181 ALA A CA 1
ATOM 1592 C C . ALA A 1 182 ? 20.682 -22.051 -37.057 1.00 37.77 181 ALA A C 1
ATOM 1593 O O . ALA A 1 182 ? 20.042 -21.183 -36.419 1.00 40.01 181 ALA A O 1
#

Secondary structure (DSSP, 8-state):
--HHHHHHHHHHHHTTTS-EEEE--SSSHHHHHSTT-EEEEEPPSSTTS-EEEEEESTHHHHSEEEEEEESS--THHHHHH--TTT---GGGSSTT-EEE-SS-SSTT----EEEEE--TTT-HHHH----EEEEEEEE-HHHHHHTTSS-HHHHHHHHHHHT--TT-TTPPPS----

Foldseek 3Di:
DVQQVVLVVLVCVLVVPWDKDKDDDPDDDCVPQFNPKIWIWTDDPDLPAWIKIKITRLCVPQQEIEMETENDDDCLQVVQRVVSNVVCPVVQQDQQHKDQSVAQSDPVAQFRIFHWAQPVVRDDSQQAPSHGYTYRQTAHPVLVVVVVPDGSVVLVVLCVVVVDDSHDSYTDHSDDDD

B-factor: mean 20.28, std 9.07, range [9.28, 55.3]

InterPro domains:
  IPR020941 Suppressor of fused-like domain [PF05076] (78-174)

Solvent-accessible surface area: 9330 Å² total